Protein AF-A0AA42X284-F1 (afdb_monomer_lite)

Secondary structure (DSSP, 8-state):
--HHHHHHHHHHS-HHHHHHHHHHHHHHHHTT--HHHHHHHHHHHHHTTS-HHHHHHHHHHHHHHHHHHHHHTTTEEEPTT--HHHHHHHHHHHTTGGG-S-HHHHHHHHTS-S-HHHHHHHHHHHHSSS-HHHHHHHEEEE-HHHHHHHHHHHHHHHHHHHTT--HHHHHHHHHHHHHHHHHHHHT-SS---HHHHHHHTTPPSSB-HHHHTGGGHHHHHHS-HHHHHHHHHHHHHTBS--HHHHHHHHHHHHHHTT---HHHHHHHHHHHHHHHHHHHHHS--

pLDDT: mean 82.41, std 11.9, range [35.78, 97.31]

Foldseek 3Di:
DCPLVLVLCVVQPDPVLSVLLVLLLVLCVVVPNPVVSVVLNVVSVVDSPHDPVVNSVVSFVVSVVVLQVSVVVLQFHWDPPQDSSLSSQLSNQLVCLLPAPCLPVLLVLLPDPDFPLLSSLCSSCRRGDDHSVSSSNTTPHGDNVSSVVSNVSSVVVVVVPVVPPPVLQVVLQVQLVLLLVLLCVQPCVPDCALLNVCVVVVHAFAAACCRQPVVCLVVLLVDDLQNSLSNLSNSLSRHSDDLVCSLVSSVVSSVVSVDPDPPSSVVNVVVSCVSPVVVVVVVPD

Sequence (285 aa):
MFDNLTAWLDKRATPDQKAVMLRACRVLLEAGFADHEAFLEQEVIATIDQDEDLYLSLVREYMIPLYAARLGEFGIVVNPEAELPILSSMLEAVDRLDCWDDPAAINDLADNDEDPEPTLAEILAVTGQDNQEEYLAALDSVEPDLIKSIYEITANQLELTEETEEPAIIAAREVARARVSRYATIIAPDHRTLLQVYLDNQGRLAESVKIIVFPFYHQLMAMSHEQASEEILALLSATNLPDGEIVRAAMGLVEQLGGDDELALGRISARLVELNKKVISNEGV

Structure (mmCIF, N/CA/C/O backbone):
data_AF-A0AA42X284-F1
#
_entry.id   AF-A0AA42X284-F1
#
loop_
_atom_site.group_PDB
_atom_site.id
_atom_site.type_symbol
_atom_site.label_atom_id
_atom_site.label_alt_id
_atom_site.label_comp_id
_atom_site.label_asym_id
_atom_site.label_entity_id
_atom_site.label_seq_id
_atom_site.pdbx_PDB_ins_code
_atom_site.Cartn_x
_atom_site.Cartn_y
_atom_site.Cartn_z
_atom_site.occupancy
_atom_site.B_iso_or_equiv
_atom_site.auth_seq_id
_atom_site.auth_comp_id
_atom_site.auth_asym_id
_atom_site.auth_atom_id
_atom_site.pdbx_PDB_model_num
ATOM 1 N N . MET A 1 1 ? 3.403 -13.323 -14.125 1.00 69.94 1 MET A N 1
ATOM 2 C CA . MET A 1 1 ? 3.226 -11.891 -14.462 1.00 69.94 1 MET A CA 1
ATOM 3 C C . MET A 1 1 ? 4.603 -11.271 -14.367 1.00 69.94 1 MET A C 1
ATOM 5 O O . MET A 1 1 ? 5.247 -11.469 -13.340 1.00 69.94 1 MET A O 1
ATOM 9 N N . PHE A 1 2 ? 5.084 -10.654 -15.448 1.00 82.00 2 PHE A N 1
ATOM 10 C CA . PHE A 1 2 ? 6.507 -10.330 -15.670 1.00 82.00 2 PHE A CA 1
ATOM 11 C C . PHE A 1 2 ? 7.473 -11.530 -15.622 1.00 82.00 2 PHE A C 1
ATOM 13 O O . PHE A 1 2 ? 8.568 -11.434 -15.061 1.00 82.00 2 PHE A O 1
ATOM 20 N N . ASP A 1 3 ? 7.081 -12.694 -16.150 1.00 82.31 3 ASP A N 1
ATOM 21 C CA . ASP A 1 3 ? 7.866 -13.926 -15.983 1.00 82.31 3 ASP A CA 1
ATOM 22 C C . ASP A 1 3 ? 9.200 -13.863 -16.745 1.00 82.31 3 ASP A C 1
ATOM 24 O O . ASP A 1 3 ? 10.232 -14.288 -16.213 1.00 82.31 3 ASP A O 1
ATOM 28 N N . ASN A 1 4 ? 9.218 -13.286 -17.955 1.00 80.25 4 ASN A N 1
ATOM 29 C CA . ASN A 1 4 ? 10.462 -13.171 -18.716 1.00 80.25 4 ASN A CA 1
ATOM 30 C C . ASN A 1 4 ? 11.346 -12.056 -18.161 1.00 80.25 4 ASN A C 1
ATOM 32 O O . ASN A 1 4 ? 12.553 -12.261 -18.033 1.00 80.25 4 ASN A O 1
ATOM 36 N N . LEU A 1 5 ? 10.761 -10.919 -17.765 1.00 82.56 5 LEU A N 1
ATOM 37 C CA . LEU A 1 5 ? 11.506 -9.845 -17.102 1.00 82.56 5 LEU A CA 1
ATOM 38 C C . LEU A 1 5 ? 12.134 -10.337 -15.790 1.00 82.56 5 LEU A C 1
ATOM 40 O O . LEU A 1 5 ? 13.313 -10.100 -15.541 1.00 82.56 5 LEU A O 1
ATOM 44 N N . THR A 1 6 ? 11.387 -11.091 -14.982 1.00 87.00 6 THR A N 1
ATOM 45 C CA . THR A 1 6 ? 11.887 -11.690 -13.736 1.00 87.00 6 THR A CA 1
ATOM 46 C C . THR A 1 6 ? 13.043 -12.647 -14.013 1.00 87.00 6 THR A C 1
ATOM 48 O O . THR A 1 6 ? 14.098 -12.530 -13.391 1.00 87.00 6 THR A O 1
ATOM 51 N N . ALA A 1 7 ? 12.876 -13.559 -14.977 1.00 85.19 7 ALA A N 1
ATOM 52 C CA . ALA A 1 7 ? 13.908 -14.525 -15.346 1.00 85.19 7 ALA A CA 1
ATOM 53 C C . ALA A 1 7 ? 15.164 -13.870 -15.946 1.00 85.19 7 ALA A C 1
ATOM 55 O O . ALA A 1 7 ? 16.262 -14.422 -15.823 1.00 85.19 7 ALA A O 1
ATOM 56 N N . TRP A 1 8 ? 15.011 -12.724 -16.614 1.00 84.69 8 TRP A N 1
ATOM 57 C CA . TRP A 1 8 ? 16.120 -11.914 -17.111 1.00 84.69 8 TRP A CA 1
ATOM 58 C C . TRP A 1 8 ? 16.854 -11.226 -15.955 1.00 84.69 8 TRP A C 1
ATOM 60 O O . TRP A 1 8 ? 18.067 -11.402 -15.817 1.00 84.69 8 TRP A O 1
ATOM 70 N N . LEU A 1 9 ? 16.118 -10.537 -15.073 1.00 85.19 9 LEU A N 1
ATOM 71 C CA . LEU A 1 9 ? 16.668 -9.836 -13.908 1.00 85.19 9 LEU A CA 1
ATOM 72 C C . LEU A 1 9 ? 17.414 -10.795 -12.974 1.00 85.19 9 LEU A C 1
ATOM 74 O O . LEU A 1 9 ? 18.503 -10.463 -12.525 1.00 85.19 9 LEU A O 1
ATOM 78 N N . ASP A 1 10 ? 16.902 -12.011 -12.762 1.00 87.25 10 ASP A N 1
ATOM 79 C CA . ASP A 1 10 ? 17.555 -13.039 -11.934 1.00 87.25 10 ASP A CA 1
ATOM 80 C C . ASP A 1 10 ? 18.949 -13.456 -12.417 1.00 87.25 10 ASP A C 1
ATOM 82 O O . ASP A 1 10 ? 19.744 -13.991 -11.644 1.00 87.25 10 ASP A O 1
ATOM 86 N N . LYS A 1 11 ? 19.248 -13.262 -13.703 1.00 84.81 11 LYS A N 1
ATOM 87 C CA . LYS A 1 11 ? 20.523 -13.673 -14.302 1.00 84.81 11 LYS A CA 1
ATOM 88 C C . LYS A 1 11 ? 21.522 -12.533 -14.443 1.00 84.81 11 LYS A C 1
ATOM 90 O O . LYS A 1 11 ? 22.683 -12.819 -14.735 1.00 84.81 11 LYS A O 1
ATOM 95 N N . ARG A 1 12 ? 21.068 -11.283 -14.342 1.00 82.75 12 ARG A N 1
ATOM 96 C CA . ARG A 1 12 ? 21.843 -10.103 -14.741 1.00 82.75 12 ARG A CA 1
ATOM 97 C C . ARG A 1 12 ? 21.889 -9.048 -13.634 1.00 82.75 12 ARG A C 1
ATOM 99 O O . ARG A 1 12 ? 22.977 -8.687 -13.227 1.00 82.75 12 ARG A O 1
ATOM 106 N N . ALA A 1 13 ? 20.753 -8.680 -13.048 1.00 83.81 13 ALA A N 1
ATOM 107 C CA . ALA A 1 13 ? 20.671 -7.590 -12.079 1.00 83.81 13 ALA A CA 1
ATOM 108 C C . ALA A 1 13 ? 20.971 -8.017 -10.628 1.00 83.81 13 ALA A C 1
ATOM 110 O O . ALA A 1 13 ? 20.854 -9.186 -10.248 1.00 83.81 13 ALA A O 1
ATOM 111 N N . THR A 1 14 ? 21.290 -7.040 -9.773 1.00 86.69 14 THR A N 1
ATOM 112 C CA . THR A 1 14 ? 21.344 -7.259 -8.321 1.00 86.69 14 THR A CA 1
ATOM 113 C C . THR A 1 14 ? 19.939 -7.478 -7.737 1.00 86.69 14 THR A C 1
ATOM 115 O O . THR A 1 14 ? 18.944 -7.038 -8.325 1.00 86.69 14 THR A O 1
ATOM 118 N N . PRO A 1 15 ? 19.817 -8.117 -6.555 1.00 86.81 15 PRO A N 1
ATOM 119 C CA . PRO A 1 15 ? 18.525 -8.283 -5.886 1.00 86.81 15 PRO A CA 1
ATOM 120 C C . PRO A 1 15 ? 17.763 -6.965 -5.684 1.00 86.81 15 PRO A C 1
ATOM 122 O O . PRO A 1 15 ? 16.551 -6.932 -5.892 1.00 86.81 15 PRO A O 1
ATOM 125 N N . ASP A 1 16 ? 18.469 -5.881 -5.357 1.00 84.44 16 ASP A N 1
ATOM 126 C CA . ASP A 1 16 ? 17.868 -4.564 -5.127 1.00 84.44 16 ASP A CA 1
ATOM 127 C C . ASP A 1 16 ? 17.345 -3.952 -6.431 1.00 84.44 16 ASP A C 1
ATOM 129 O O . ASP A 1 16 ? 16.204 -3.498 -6.498 1.00 84.44 16 ASP A O 1
ATOM 133 N N . GLN A 1 17 ? 18.134 -4.019 -7.510 1.00 83.75 17 GLN A N 1
ATOM 134 C CA . GLN A 1 17 ? 17.706 -3.566 -8.836 1.00 83.75 17 GLN A CA 1
ATOM 135 C C . GLN A 1 17 ? 16.486 -4.349 -9.329 1.00 83.75 17 GLN A C 1
ATOM 137 O O . GLN A 1 17 ? 15.544 -3.759 -9.861 1.00 83.75 17 GLN A O 1
ATOM 142 N N . LYS A 1 18 ? 16.472 -5.671 -9.114 1.00 87.25 18 LYS A N 1
ATOM 143 C CA . LYS A 1 18 ? 15.322 -6.523 -9.424 1.00 87.25 18 LYS A CA 1
ATOM 144 C C . LYS A 1 18 ? 14.086 -6.095 -8.628 1.00 87.25 18 LYS A C 1
ATOM 146 O O . LYS A 1 18 ? 13.010 -5.967 -9.210 1.00 87.25 18 LYS A O 1
ATOM 151 N N . ALA A 1 19 ? 14.229 -5.883 -7.320 1.00 87.25 19 ALA A N 1
ATOM 152 C CA . ALA A 1 19 ? 13.124 -5.492 -6.449 1.00 87.25 19 ALA A CA 1
ATOM 153 C C . ALA A 1 19 ? 12.516 -4.147 -6.868 1.00 87.25 19 ALA A C 1
ATOM 155 O O . ALA A 1 19 ? 11.296 -4.050 -6.998 1.00 87.25 19 ALA A O 1
ATOM 156 N N . VAL A 1 20 ? 13.360 -3.151 -7.153 1.00 86.69 20 VAL A N 1
ATOM 157 C CA . VAL A 1 20 ? 12.941 -1.833 -7.647 1.00 86.69 20 VAL A CA 1
ATOM 158 C C . VAL A 1 20 ? 12.171 -1.957 -8.961 1.00 86.69 20 VAL A C 1
ATOM 160 O O . VAL A 1 20 ? 11.052 -1.455 -9.058 1.00 86.69 20 VAL A O 1
ATOM 163 N N . MET A 1 21 ? 12.720 -2.664 -9.957 1.00 86.88 21 MET A N 1
ATOM 164 C CA . MET A 1 21 ? 12.084 -2.762 -11.277 1.00 86.88 21 MET A CA 1
ATOM 165 C C . MET A 1 21 ? 10.731 -3.463 -11.209 1.00 86.88 21 MET A C 1
ATOM 167 O O . MET A 1 21 ? 9.747 -2.980 -11.764 1.00 86.88 21 MET A O 1
ATOM 171 N N . LEU A 1 22 ? 10.676 -4.607 -10.520 1.00 89.12 22 LEU A N 1
ATOM 172 C CA . LEU A 1 22 ? 9.448 -5.389 -10.414 1.00 89.12 22 LEU A CA 1
ATOM 173 C C . LEU A 1 22 ? 8.394 -4.662 -9.583 1.00 89.12 22 LEU A C 1
ATOM 175 O O . LEU A 1 22 ? 7.210 -4.740 -9.910 1.00 89.12 22 LEU A O 1
ATOM 179 N N . ARG A 1 23 ? 8.802 -3.921 -8.543 1.00 89.06 23 ARG A N 1
ATOM 180 C CA . ARG A 1 23 ? 7.883 -3.051 -7.807 1.00 89.06 23 ARG A CA 1
ATOM 181 C C . ARG A 1 23 ? 7.312 -1.981 -8.722 1.00 89.06 23 ARG A C 1
ATOM 183 O O . ARG A 1 23 ? 6.095 -1.866 -8.771 1.00 89.06 23 ARG A O 1
ATOM 190 N N . ALA A 1 24 ? 8.148 -1.267 -9.470 1.00 89.88 24 ALA A N 1
ATOM 191 C CA . ALA A 1 24 ? 7.675 -0.214 -10.355 1.00 89.88 24 ALA A CA 1
ATOM 192 C C . ALA A 1 24 ? 6.711 -0.767 -11.431 1.00 89.88 24 ALA A C 1
ATOM 194 O O . ALA A 1 24 ? 5.618 -0.255 -11.660 1.00 89.88 24 ALA A O 1
ATOM 195 N N . CYS A 1 25 ? 7.047 -1.910 -12.026 1.00 89.75 25 CYS A N 1
ATOM 196 C CA . CYS A 1 25 ? 6.174 -2.568 -12.996 1.00 89.75 25 CYS A CA 1
ATOM 197 C C . CYS A 1 25 ? 4.806 -2.938 -12.398 1.00 89.75 25 CYS A C 1
ATOM 199 O O . CYS A 1 25 ? 3.778 -2.765 -13.051 1.00 89.75 25 CYS A O 1
ATOM 201 N N . ARG A 1 26 ? 4.793 -3.425 -11.152 1.00 90.12 26 ARG A N 1
ATOM 202 C CA . ARG A 1 26 ? 3.575 -3.780 -10.420 1.00 90.12 26 ARG A CA 1
ATOM 203 C C . ARG A 1 26 ? 2.745 -2.559 -10.025 1.00 90.12 26 ARG A C 1
ATOM 205 O O . ARG A 1 26 ? 1.537 -2.616 -10.187 1.00 90.12 26 ARG A O 1
ATOM 212 N N . VAL A 1 27 ? 3.362 -1.475 -9.557 1.00 89.69 27 VAL A N 1
ATOM 213 C CA . VAL A 1 27 ? 2.633 -0.249 -9.183 1.00 89.69 27 VAL A CA 1
ATOM 214 C C . VAL A 1 27 ? 1.877 0.317 -10.391 1.00 89.69 27 VAL A C 1
ATOM 216 O O . VAL A 1 27 ? 0.711 0.666 -10.266 1.00 89.69 27 VAL A O 1
ATOM 219 N N . LEU A 1 28 ? 2.482 0.324 -11.586 1.00 88.88 28 LEU A N 1
ATOM 220 C CA . LEU A 1 28 ? 1.773 0.736 -12.808 1.00 88.88 28 LEU A CA 1
ATOM 221 C C . LEU A 1 28 ? 0.599 -0.191 -13.165 1.00 88.88 28 LEU A C 1
ATOM 223 O O . LEU A 1 28 ? -0.450 0.299 -13.581 1.00 88.88 28 LEU A O 1
ATOM 227 N N . LEU A 1 29 ? 0.750 -1.508 -12.975 1.00 88.75 29 LEU A N 1
ATOM 228 C CA . LEU A 1 29 ? -0.354 -2.456 -13.170 1.00 88.75 29 LEU A CA 1
ATOM 229 C C . LEU A 1 29 ? -1.505 -2.205 -12.196 1.00 88.75 29 LEU A C 1
ATOM 231 O O . LEU A 1 29 ? -2.663 -2.229 -12.606 1.00 88.75 29 LEU A O 1
ATOM 235 N N . GLU A 1 30 ? -1.189 -1.987 -10.919 1.00 86.62 30 GLU A N 1
ATOM 236 C CA . GLU A 1 30 ? -2.173 -1.678 -9.876 1.00 86.62 30 GLU A CA 1
ATOM 237 C C . GLU A 1 30 ? -2.910 -0.370 -10.192 1.00 86.62 30 GLU A C 1
ATOM 239 O O . GLU A 1 30 ? -4.135 -0.331 -10.100 1.00 86.62 30 GLU A O 1
ATOM 244 N N . ALA A 1 31 ? -2.195 0.626 -10.724 1.00 81.94 31 ALA A N 1
ATOM 245 C CA . ALA A 1 31 ? -2.753 1.883 -11.220 1.00 81.94 31 ALA A CA 1
ATOM 246 C C . ALA A 1 31 ? -3.512 1.757 -12.566 1.00 81.94 31 ALA A C 1
ATOM 248 O O . ALA A 1 31 ? -3.943 2.763 -13.133 1.00 81.94 31 ALA A O 1
ATOM 249 N N . GLY A 1 32 ? -3.679 0.543 -13.108 1.00 82.56 32 GLY A N 1
ATOM 250 C CA . GLY A 1 32 ? -4.501 0.265 -14.291 1.00 82.56 32 GLY A CA 1
ATOM 251 C C . GLY A 1 32 ? -3.800 0.406 -15.647 1.00 82.56 32 GLY A C 1
ATOM 252 O O . GLY A 1 32 ? -4.447 0.240 -16.683 1.00 82.56 32 GLY A O 1
ATOM 253 N N . PHE A 1 33 ? -2.492 0.659 -15.678 1.00 82.94 33 PHE A N 1
ATOM 254 C CA . PHE A 1 33 ? -1.705 0.630 -16.910 1.00 82.94 33 PHE A CA 1
ATOM 255 C C . PHE A 1 33 ? -1.222 -0.796 -17.120 1.00 82.94 33 PHE A C 1
ATOM 257 O O . PHE A 1 33 ? -0.336 -1.230 -16.409 1.00 82.94 33 PHE A O 1
ATOM 264 N N . ALA A 1 34 ? -1.814 -1.546 -18.051 1.00 82.50 34 ALA A N 1
ATOM 265 C CA . ALA A 1 34 ? -1.401 -2.928 -18.343 1.00 82.50 34 ALA A CA 1
ATOM 266 C C . ALA A 1 34 ? -0.561 -3.069 -19.619 1.00 82.50 34 ALA A C 1
ATOM 268 O O . ALA A 1 34 ? 0.156 -4.053 -19.797 1.00 82.50 34 ALA A O 1
ATOM 269 N N . ASP A 1 35 ? -0.617 -2.072 -20.502 1.00 82.06 35 ASP A N 1
ATOM 270 C CA . ASP A 1 35 ? 0.005 -2.142 -21.825 1.00 82.06 35 ASP A CA 1
ATOM 271 C C . ASP A 1 35 ? 1.545 -2.134 -21.771 1.00 82.06 35 ASP A C 1
ATOM 273 O O . ASP A 1 35 ? 2.200 -2.634 -22.691 1.00 82.06 35 ASP A O 1
ATOM 277 N N . HIS A 1 36 ? 2.141 -1.630 -20.682 1.00 84.00 36 HIS A N 1
ATOM 278 C CA . HIS A 1 36 ? 3.595 -1.636 -20.482 1.00 84.00 36 HIS A CA 1
ATOM 279 C C . HIS A 1 36 ? 4.147 -3.047 -20.269 1.00 84.00 36 HIS A C 1
ATOM 281 O O . HIS A 1 36 ? 5.297 -3.293 -20.627 1.00 84.00 36 HIS A O 1
ATOM 287 N N . GLU A 1 37 ? 3.352 -3.987 -19.743 1.00 84.62 37 GLU A N 1
ATOM 288 C CA . GLU A 1 37 ? 3.790 -5.378 -19.569 1.00 84.62 37 GLU A CA 1
ATOM 289 C C . GLU A 1 37 ? 4.125 -6.007 -20.918 1.00 84.62 37 GLU A C 1
ATOM 291 O O . GLU A 1 37 ? 5.212 -6.555 -21.089 1.00 84.62 37 GLU A O 1
ATOM 296 N N . ALA A 1 38 ? 3.234 -5.868 -21.902 1.00 82.88 38 ALA A N 1
ATOM 297 C CA . ALA A 1 38 ? 3.453 -6.421 -23.232 1.00 82.88 38 ALA A CA 1
ATOM 298 C C . ALA A 1 38 ? 4.680 -5.805 -23.920 1.00 82.88 38 ALA A C 1
ATOM 300 O O . ALA A 1 38 ? 5.412 -6.519 -24.607 1.00 82.88 38 ALA A O 1
ATOM 301 N N . PHE A 1 39 ? 4.913 -4.503 -23.727 1.00 84.94 39 PHE A N 1
ATOM 302 C CA . PHE A 1 39 ? 6.091 -3.819 -24.255 1.00 84.94 39 PHE A CA 1
ATOM 303 C C . PHE A 1 39 ? 7.376 -4.347 -23.610 1.00 84.94 39 PHE A C 1
ATOM 305 O O . PHE A 1 39 ? 8.273 -4.804 -24.315 1.00 84.94 39 PHE A O 1
ATOM 312 N N . LEU A 1 40 ? 7.444 -4.356 -22.276 1.00 83.12 40 LEU A N 1
ATOM 313 C CA . LEU A 1 40 ? 8.626 -4.809 -21.545 1.00 83.12 40 LEU A CA 1
ATOM 314 C C . LEU A 1 40 ? 8.936 -6.278 -21.849 1.00 83.12 40 LEU A C 1
ATOM 316 O O . LEU A 1 40 ? 10.083 -6.620 -22.106 1.00 83.12 40 LEU A O 1
ATOM 320 N N . GLU A 1 41 ? 7.926 -7.142 -21.906 1.00 81.19 41 GLU A N 1
ATOM 321 C CA . GLU A 1 41 ? 8.089 -8.559 -22.246 1.00 81.19 41 GLU A CA 1
ATOM 322 C C . GLU A 1 41 ? 8.627 -8.772 -23.676 1.00 81.19 41 GLU A C 1
ATOM 324 O O . GLU A 1 41 ? 9.446 -9.666 -23.902 1.00 81.19 41 GLU A O 1
ATOM 329 N N . GLN A 1 42 ? 8.225 -7.941 -24.645 1.00 81.19 42 GLN A N 1
ATOM 330 C CA . GLN A 1 42 ? 8.755 -7.989 -26.014 1.00 81.19 42 GLN A CA 1
ATOM 331 C C . GLN A 1 42 ? 10.193 -7.462 -26.098 1.00 81.19 42 GLN A C 1
ATOM 333 O O . GLN A 1 42 ? 11.037 -8.083 -26.751 1.00 81.19 42 GLN A O 1
ATOM 338 N N . GLU A 1 43 ? 10.493 -6.367 -25.401 1.00 77.94 43 GLU A N 1
ATOM 339 C CA . GLU A 1 43 ? 11.832 -5.776 -25.374 1.00 77.94 43 GLU A CA 1
ATOM 340 C C . GLU A 1 43 ? 12.845 -6.670 -24.638 1.00 77.94 43 GLU A C 1
ATOM 342 O O . GLU A 1 43 ? 13.977 -6.802 -25.111 1.00 77.94 43 GLU A O 1
ATOM 347 N N . VAL A 1 44 ? 12.440 -7.384 -23.569 1.00 69.81 44 VAL A N 1
ATOM 348 C CA . VAL A 1 44 ? 13.265 -8.422 -22.907 1.00 69.81 44 VAL A CA 1
ATOM 349 C C . VAL A 1 44 ? 13.731 -9.452 -23.931 1.00 69.81 44 VAL A C 1
ATOM 351 O O . VAL A 1 44 ? 14.904 -9.816 -23.950 1.00 69.81 44 VAL A O 1
ATOM 354 N N . ILE A 1 45 ? 12.826 -9.927 -24.793 1.00 66.88 45 ILE A N 1
ATOM 355 C CA . ILE A 1 45 ? 13.134 -10.959 -25.794 1.00 66.88 45 ILE A CA 1
ATOM 356 C C . ILE A 1 45 ? 14.090 -10.417 -26.863 1.00 66.88 45 ILE A C 1
ATOM 358 O O . ILE A 1 45 ? 14.976 -11.143 -27.320 1.00 66.88 45 ILE A O 1
ATOM 362 N N . ALA A 1 46 ? 13.941 -9.149 -27.249 1.00 71.38 46 ALA A N 1
ATOM 363 C CA . ALA A 1 46 ? 14.770 -8.515 -28.272 1.00 71.38 46 ALA A CA 1
ATOM 364 C C . ALA A 1 46 ? 16.207 -8.212 -27.800 1.00 71.38 46 ALA A C 1
ATOM 366 O O . ALA A 1 46 ? 17.119 -8.112 -28.625 1.00 71.38 46 ALA A O 1
ATOM 367 N N . THR A 1 47 ? 16.426 -8.097 -26.488 1.00 68.56 47 THR A N 1
ATOM 368 C CA . THR A 1 47 ? 17.688 -7.628 -25.889 1.00 68.56 47 THR A CA 1
ATOM 369 C C . THR A 1 47 ? 18.418 -8.673 -25.035 1.00 68.56 47 THR A C 1
ATOM 371 O O . THR A 1 47 ? 19.425 -8.340 -24.413 1.00 68.56 47 THR A O 1
ATOM 374 N N . ILE A 1 48 ? 18.004 -9.953 -25.053 1.00 64.62 48 ILE A N 1
ATOM 375 C CA . ILE A 1 48 ? 18.620 -11.070 -24.288 1.00 64.62 48 ILE A CA 1
ATOM 376 C C . ILE A 1 48 ? 20.164 -11.120 -24.395 1.00 64.62 48 ILE A C 1
ATOM 378 O O . ILE A 1 48 ? 20.839 -11.523 -23.440 1.00 64.62 48 ILE A O 1
ATOM 382 N N . ASP A 1 49 ? 20.725 -10.666 -25.519 1.00 68.50 49 ASP A N 1
ATOM 383 C CA . ASP A 1 49 ? 22.165 -10.681 -25.810 1.00 68.50 49 ASP A CA 1
ATOM 384 C C . ASP A 1 49 ? 22.861 -9.303 -25.724 1.00 68.50 49 ASP A C 1
ATOM 386 O O . ASP A 1 49 ? 24.040 -9.198 -26.064 1.00 68.50 49 ASP A O 1
ATOM 390 N N . GLN A 1 50 ? 22.168 -8.243 -25.293 1.00 64.38 50 GLN A N 1
ATOM 391 C CA . GLN A 1 50 ? 22.718 -6.881 -25.223 1.00 64.38 50 GLN A CA 1
ATOM 392 C C . GLN A 1 50 ? 23.300 -6.530 -23.838 1.00 64.38 50 GLN A C 1
ATOM 394 O O . GLN A 1 50 ? 23.155 -7.282 -22.870 1.00 64.38 50 GLN A O 1
ATOM 399 N N . ASP A 1 51 ? 24.029 -5.407 -23.791 1.00 74.00 51 ASP A N 1
ATOM 400 C CA . ASP A 1 51 ? 24.661 -4.831 -22.596 1.00 74.00 51 ASP A CA 1
ATOM 401 C C . ASP A 1 51 ? 23.622 -4.583 -21.486 1.00 74.00 51 ASP A C 1
ATOM 403 O O . ASP A 1 51 ? 22.540 -4.053 -21.742 1.00 74.00 51 ASP A O 1
ATOM 407 N N . GLU A 1 52 ? 23.946 -4.997 -20.262 1.00 72.31 52 GLU A N 1
ATOM 408 C CA . GLU A 1 52 ? 23.046 -4.941 -19.109 1.00 72.31 52 GLU A CA 1
ATOM 409 C C . GLU A 1 52 ? 22.692 -3.500 -18.738 1.00 72.31 52 GLU A C 1
ATOM 411 O O . GLU A 1 52 ? 21.516 -3.191 -18.544 1.00 72.31 52 GLU A O 1
ATOM 416 N N . ASP A 1 53 ? 23.685 -2.608 -18.721 1.00 75.31 53 ASP A N 1
ATOM 417 C CA . ASP A 1 53 ? 23.485 -1.205 -18.351 1.00 75.31 53 ASP A CA 1
ATOM 418 C C . ASP A 1 53 ? 22.577 -0.497 -19.364 1.00 75.31 53 ASP A C 1
ATOM 420 O O . ASP A 1 53 ? 21.684 0.264 -18.990 1.00 75.31 53 ASP A O 1
ATOM 424 N N . LEU A 1 54 ? 22.743 -0.814 -20.652 1.00 76.12 54 LEU A N 1
ATOM 425 C CA . LEU A 1 54 ? 21.912 -0.271 -21.726 1.00 76.12 54 LEU A CA 1
ATOM 426 C C . LEU A 1 54 ? 20.442 -0.674 -21.561 1.00 76.12 54 LEU A C 1
ATOM 428 O O . LEU A 1 54 ? 19.546 0.137 -21.790 1.00 76.12 54 LEU A O 1
ATOM 432 N N . TYR A 1 55 ? 20.191 -1.915 -21.146 1.00 76.50 55 TYR A N 1
ATOM 433 C CA . TYR A 1 55 ? 18.836 -2.408 -20.941 1.00 76.50 55 TYR A CA 1
ATOM 434 C C . TYR A 1 55 ? 18.161 -1.760 -19.727 1.00 76.50 55 TYR A C 1
ATOM 436 O O . TYR A 1 55 ? 17.019 -1.311 -19.818 1.00 76.50 55 TYR A O 1
ATOM 444 N N . LEU A 1 56 ? 18.870 -1.662 -18.598 1.00 77.50 56 LEU A N 1
ATOM 445 C CA . LEU A 1 56 ? 18.353 -0.991 -17.402 1.00 77.50 56 LEU A CA 1
ATOM 446 C C . LEU A 1 56 ? 18.021 0.481 -17.694 1.00 77.50 56 LEU A C 1
ATOM 448 O O . LEU A 1 56 ? 16.987 0.976 -17.241 1.00 77.50 56 LEU A O 1
ATOM 452 N N . SER A 1 57 ? 18.856 1.161 -18.485 1.00 81.94 57 SER A N 1
ATOM 453 C CA . SER A 1 57 ? 18.578 2.515 -18.972 1.00 81.94 57 SER A CA 1
ATOM 454 C C . SER A 1 57 ? 17.330 2.570 -19.849 1.00 81.94 57 SER A C 1
ATOM 456 O O . SER A 1 57 ? 16.474 3.413 -19.603 1.00 81.94 57 SER A O 1
ATOM 458 N N . LEU A 1 58 ? 17.166 1.650 -20.804 1.00 81.69 58 LEU A N 1
ATOM 459 C CA . LEU A 1 58 ? 16.004 1.622 -21.699 1.00 81.69 58 LEU A CA 1
ATOM 460 C C . LEU A 1 58 ? 14.688 1.414 -20.938 1.00 81.69 58 LEU A C 1
ATOM 462 O O . LEU A 1 58 ? 13.703 2.101 -21.202 1.00 81.69 58 LEU A O 1
ATOM 466 N N . VAL A 1 59 ? 14.672 0.509 -19.953 1.00 81.31 59 VAL A N 1
ATOM 467 C CA . VAL A 1 59 ? 13.496 0.296 -19.094 1.00 81.31 59 VAL A CA 1
ATOM 468 C C . VAL A 1 59 ? 13.154 1.568 -18.318 1.00 81.31 59 VAL A C 1
ATOM 470 O O . VAL A 1 59 ? 11.988 1.955 -18.267 1.00 81.31 59 VAL A O 1
ATOM 473 N N . ARG A 1 60 ? 14.152 2.259 -17.751 1.00 84.31 60 ARG A N 1
ATOM 474 C CA . ARG A 1 60 ? 13.936 3.529 -17.037 1.00 84.31 60 ARG A CA 1
ATOM 475 C C . ARG A 1 60 ? 13.424 4.629 -17.964 1.00 84.31 60 ARG A C 1
ATOM 477 O O . ARG A 1 60 ? 12.435 5.272 -17.630 1.00 84.31 60 ARG A O 1
ATOM 484 N N . GLU A 1 61 ? 14.050 4.809 -19.125 1.00 86.62 61 GLU A N 1
ATOM 485 C CA . GLU A 1 61 ? 13.649 5.793 -20.140 1.00 86.62 61 GLU A CA 1
ATOM 486 C C . GLU A 1 61 ? 12.217 5.566 -20.632 1.00 86.62 61 GLU A C 1
ATOM 488 O O . GLU A 1 61 ? 11.511 6.525 -20.934 1.00 86.62 61 GLU A O 1
ATOM 493 N N . TYR A 1 62 ? 11.771 4.311 -20.679 1.00 88.56 62 TYR A N 1
ATOM 494 C CA . TYR A 1 62 ? 10.396 3.972 -21.022 1.00 88.56 62 TYR A CA 1
ATOM 495 C C . TYR A 1 62 ? 9.415 4.194 -19.860 1.00 88.56 62 TYR A C 1
ATOM 497 O O . TYR A 1 62 ? 8.324 4.725 -20.064 1.00 88.56 62 TYR A O 1
ATOM 505 N N . MET A 1 63 ? 9.783 3.798 -18.639 1.00 89.88 63 MET A N 1
ATOM 506 C CA . MET A 1 63 ? 8.875 3.820 -17.490 1.00 89.88 63 MET A CA 1
ATOM 507 C C . MET A 1 63 ? 8.697 5.203 -16.864 1.00 89.88 63 MET A C 1
ATOM 509 O O . MET A 1 63 ? 7.586 5.533 -16.459 1.00 89.88 63 MET A O 1
ATOM 513 N N . ILE A 1 64 ? 9.750 6.020 -16.783 1.00 92.38 64 ILE A N 1
ATOM 514 C CA . ILE A 1 64 ? 9.682 7.355 -16.163 1.00 92.38 64 ILE A CA 1
ATOM 515 C C . ILE A 1 64 ? 8.589 8.228 -16.811 1.00 92.38 64 ILE A C 1
ATOM 517 O O . ILE A 1 64 ? 7.769 8.772 -16.072 1.00 92.38 64 ILE A O 1
ATOM 521 N N . PRO A 1 65 ? 8.472 8.316 -18.153 1.00 92.25 65 PRO A N 1
ATOM 522 C CA . PRO A 1 65 ? 7.380 9.049 -18.792 1.00 92.25 65 PRO A CA 1
ATOM 523 C C . PRO A 1 65 ? 5.983 8.528 -18.441 1.00 92.25 65 PRO A C 1
ATOM 525 O O . PRO A 1 65 ? 5.052 9.323 -18.354 1.00 92.25 65 PRO A O 1
ATOM 528 N N . LEU A 1 66 ? 5.823 7.216 -18.232 1.00 93.12 66 LEU A N 1
ATOM 529 C CA . LEU A 1 66 ? 4.540 6.628 -17.831 1.00 93.12 66 LEU A CA 1
ATOM 530 C C . LEU A 1 66 ? 4.159 7.060 -16.414 1.00 93.12 66 LEU A C 1
ATOM 532 O O . LEU A 1 66 ? 3.022 7.461 -16.179 1.00 93.12 66 LEU A O 1
ATOM 536 N N . TYR A 1 67 ? 5.124 7.045 -15.493 1.00 95.12 67 TYR A N 1
ATOM 537 C CA . TYR A 1 67 ? 4.932 7.564 -14.141 1.00 95.12 67 TYR A CA 1
ATOM 538 C C . TYR A 1 67 ? 4.621 9.053 -14.129 1.00 95.12 67 TYR A C 1
ATOM 540 O O . TYR A 1 67 ? 3.666 9.460 -13.478 1.00 95.12 67 TYR A O 1
ATOM 548 N N . ALA A 1 68 ? 5.388 9.855 -14.868 1.00 95.06 68 ALA A N 1
ATOM 549 C CA . ALA A 1 68 ? 5.165 11.291 -14.963 1.00 95.06 68 ALA A CA 1
ATOM 550 C C . ALA A 1 68 ? 3.772 11.607 -15.526 1.00 95.06 68 ALA A C 1
ATOM 552 O O . ALA A 1 68 ? 3.074 12.465 -14.995 1.00 95.06 68 ALA A O 1
ATOM 553 N N . ALA A 1 69 ? 3.336 10.882 -16.562 1.00 92.56 69 ALA A N 1
ATOM 554 C CA . ALA A 1 69 ? 1.996 11.034 -17.118 1.00 92.56 69 ALA A CA 1
ATOM 555 C C . ALA A 1 69 ? 0.913 10.690 -16.087 1.00 92.56 69 ALA A C 1
ATOM 557 O O . ALA A 1 69 ? -0.042 11.447 -15.940 1.00 92.56 69 ALA A O 1
ATOM 558 N N . ARG A 1 70 ? 1.083 9.585 -15.353 1.00 92.62 70 ARG A N 1
ATOM 559 C CA . ARG A 1 70 ? 0.103 9.127 -14.367 1.00 92.62 70 ARG A CA 1
ATOM 560 C C . ARG A 1 70 ? 0.037 10.028 -13.135 1.00 92.62 70 ARG A C 1
ATOM 562 O O . ARG A 1 70 ? -1.053 10.375 -12.706 1.00 92.62 70 ARG A O 1
ATOM 569 N N . LEU A 1 71 ? 1.179 10.447 -12.597 1.00 94.75 71 LEU A N 1
ATOM 570 C CA . LEU A 1 71 ? 1.256 11.439 -11.518 1.00 94.75 71 LEU A CA 1
ATOM 571 C C . LEU A 1 71 ? 0.656 12.784 -11.958 1.00 94.75 71 LEU A C 1
ATOM 573 O O . LEU A 1 71 ? -0.049 13.429 -11.185 1.00 94.75 71 LEU A O 1
ATOM 577 N N . GLY A 1 72 ? 0.829 13.147 -13.231 1.00 94.44 72 GLY A N 1
ATOM 578 C CA . GLY A 1 72 ? 0.194 14.317 -13.831 1.00 94.44 72 GLY A CA 1
ATOM 579 C C . GLY A 1 72 ? -1.337 14.276 -13.818 1.00 94.44 72 GLY A C 1
ATOM 580 O O . GLY A 1 72 ? -1.961 15.329 -13.734 1.00 94.44 72 GLY A O 1
ATOM 581 N N . GLU A 1 73 ? -1.965 13.094 -13.831 1.00 92.75 73 GLU A N 1
ATOM 582 C CA . GLU A 1 73 ? -3.426 12.971 -13.683 1.00 92.75 73 GLU A CA 1
ATOM 583 C C . GLU A 1 73 ? -3.920 13.392 -12.290 1.00 92.75 73 GLU A C 1
ATOM 585 O O . GLU A 1 73 ? -5.076 13.785 -12.148 1.00 92.75 73 GLU A O 1
ATOM 590 N N . PHE A 1 74 ? -3.042 13.351 -11.285 1.00 91.88 74 PHE A N 1
ATOM 591 C CA . PHE A 1 74 ? -3.297 13.841 -9.930 1.00 91.88 74 PHE A CA 1
ATOM 592 C C . PHE A 1 74 ? -2.854 15.301 -9.731 1.00 91.88 74 PHE A C 1
ATOM 594 O O . PHE A 1 74 ? -2.909 15.802 -8.613 1.00 91.88 74 PHE A O 1
ATOM 601 N N . GLY A 1 75 ? -2.391 15.984 -10.785 1.00 95.00 75 GLY A N 1
ATOM 602 C CA . GLY A 1 75 ? -1.873 17.352 -10.691 1.00 95.00 75 GLY A CA 1
ATOM 603 C C . GLY A 1 75 ? -0.435 17.440 -10.166 1.00 95.00 75 GLY A C 1
ATOM 604 O O . GLY A 1 75 ? -0.034 18.482 -9.655 1.00 95.00 75 GLY A O 1
ATOM 605 N N . ILE A 1 76 ? 0.352 16.363 -10.269 1.00 97.12 76 ILE A N 1
ATOM 606 C CA . ILE A 1 76 ? 1.759 16.334 -9.844 1.00 97.12 76 ILE A CA 1
ATOM 607 C C . ILE A 1 76 ? 2.665 16.411 -11.073 1.00 97.12 76 ILE A C 1
ATOM 609 O O . ILE A 1 76 ? 2.651 15.526 -11.931 1.00 97.12 76 ILE A O 1
ATOM 613 N N . VAL A 1 77 ? 3.507 17.440 -11.137 1.00 97.31 77 VAL A N 1
ATOM 614 C CA . VAL A 1 77 ? 4.578 17.553 -12.130 1.00 97.31 77 VAL A CA 1
ATOM 615 C C . VAL A 1 77 ? 5.892 17.167 -11.469 1.00 97.31 77 VAL A C 1
ATOM 617 O O . VAL A 1 77 ? 6.322 17.783 -10.494 1.00 97.31 77 VAL A O 1
ATOM 620 N N . VAL A 1 78 ? 6.536 16.139 -12.013 1.00 96.88 78 VAL A N 1
ATOM 621 C CA . VAL A 1 78 ? 7.791 15.599 -11.483 1.00 96.88 78 VAL A CA 1
ATOM 622 C C . VAL A 1 78 ? 9.000 16.136 -12.236 1.00 96.88 78 VAL A C 1
ATOM 624 O O . VAL A 1 78 ? 8.940 16.407 -13.438 1.00 96.88 78 VAL A O 1
ATOM 627 N N . ASN A 1 79 ? 10.122 16.234 -11.530 1.00 94.69 79 ASN A N 1
ATOM 628 C CA . ASN A 1 79 ? 11.415 16.559 -12.108 1.00 94.69 79 ASN A CA 1
ATOM 629 C C . ASN A 1 79 ? 11.799 15.490 -13.159 1.00 94.69 79 ASN A C 1
ATOM 631 O O . ASN A 1 79 ? 11.757 14.297 -12.853 1.00 94.69 79 ASN A O 1
ATOM 635 N N . PRO A 1 80 ? 12.215 15.869 -14.383 1.00 89.75 80 PRO A N 1
ATOM 636 C CA . PRO A 1 80 ? 12.668 14.917 -15.403 1.00 89.75 80 PRO A CA 1
ATOM 637 C C . PRO A 1 80 ? 13.853 14.035 -14.980 1.00 89.75 80 PRO A C 1
ATOM 639 O O . PRO A 1 80 ? 14.065 12.978 -15.570 1.00 89.75 80 PRO A O 1
ATOM 642 N N . GLU A 1 81 ? 14.634 14.475 -13.992 1.00 91.56 81 GLU A N 1
ATOM 643 C CA . GLU A 1 81 ? 15.764 13.735 -13.422 1.00 91.56 81 GLU A CA 1
ATOM 644 C C . GLU A 1 81 ? 15.366 12.868 -12.213 1.00 91.56 81 GLU A C 1
ATOM 646 O O . GLU A 1 81 ? 16.225 12.206 -11.631 1.00 91.56 81 GLU A O 1
ATOM 651 N N . ALA A 1 82 ? 14.083 12.849 -11.831 1.00 93.25 82 ALA A N 1
ATOM 652 C CA . ALA A 1 82 ? 13.595 12.053 -10.712 1.00 93.25 82 ALA A CA 1
ATOM 653 C C .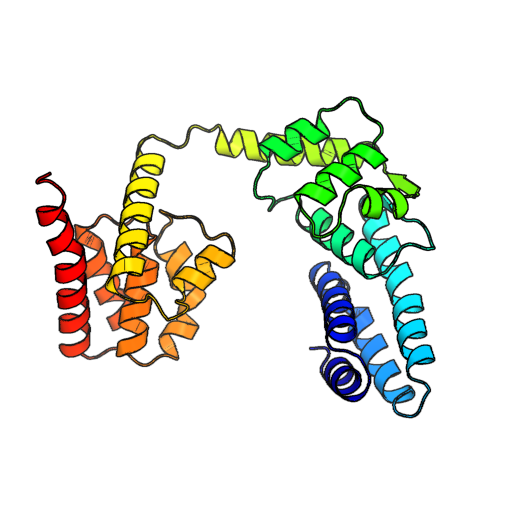 ALA A 1 82 ? 13.832 10.554 -10.936 1.00 93.25 82 ALA A C 1
ATOM 655 O O . ALA A 1 82 ? 13.589 9.997 -12.013 1.00 93.25 82 ALA A O 1
ATOM 656 N N . GLU A 1 83 ? 14.288 9.877 -9.885 1.00 92.62 83 GLU A N 1
ATOM 657 C CA . GLU A 1 83 ? 14.582 8.456 -9.967 1.00 92.62 83 GLU A CA 1
ATOM 658 C C . GLU A 1 83 ? 13.304 7.607 -9.925 1.00 92.62 83 GLU A C 1
ATOM 660 O O . GLU A 1 83 ? 12.369 7.863 -9.166 1.00 92.62 83 GLU A O 1
ATOM 665 N N . LEU A 1 84 ? 13.296 6.522 -10.704 1.00 91.56 84 LEU A N 1
ATOM 666 C CA . LEU A 1 84 ? 12.171 5.590 -10.791 1.00 91.56 84 LEU A CA 1
ATOM 667 C C . LEU A 1 84 ? 11.663 5.049 -9.433 1.00 91.56 84 LEU A C 1
ATOM 669 O O . LEU A 1 84 ? 10.444 4.936 -9.292 1.00 91.56 84 LEU A O 1
ATOM 673 N N . PRO A 1 85 ? 12.517 4.715 -8.436 1.00 92.00 85 PRO A N 1
ATOM 674 C CA . PRO A 1 85 ? 12.041 4.302 -7.116 1.00 92.00 85 PRO A CA 1
ATOM 675 C C . PRO A 1 85 ? 11.141 5.357 -6.471 1.00 92.00 85 PRO A C 1
ATOM 677 O O . PRO A 1 85 ? 10.033 5.020 -6.055 1.00 92.00 85 PRO A O 1
ATOM 680 N N . ILE A 1 86 ? 11.566 6.623 -6.491 1.00 94.44 86 ILE A N 1
ATOM 681 C CA . ILE A 1 86 ? 10.838 7.743 -5.887 1.00 94.44 86 ILE A CA 1
ATOM 682 C C . ILE A 1 86 ? 9.500 7.934 -6.602 1.00 94.44 86 ILE A C 1
ATOM 684 O O . ILE A 1 86 ? 8.457 7.972 -5.957 1.00 94.44 86 ILE A O 1
ATOM 688 N N . LEU A 1 87 ? 9.499 7.945 -7.940 1.00 95.38 87 LEU A N 1
ATOM 689 C CA . LEU A 1 87 ? 8.269 8.060 -8.734 1.00 95.38 87 LEU A CA 1
ATOM 690 C C . LEU A 1 87 ? 7.282 6.916 -8.460 1.00 95.38 87 LEU A C 1
ATOM 692 O O . LEU A 1 87 ? 6.071 7.130 -8.394 1.00 95.38 87 LEU A O 1
ATOM 696 N N . SER A 1 88 ? 7.798 5.698 -8.275 1.00 93.81 88 SER A N 1
ATOM 697 C CA . SER A 1 88 ? 6.971 4.541 -7.932 1.00 93.81 88 SER A CA 1
ATOM 698 C C . SER A 1 88 ? 6.366 4.639 -6.536 1.00 93.81 88 SER A C 1
ATOM 700 O O . SER A 1 88 ? 5.199 4.299 -6.361 1.00 93.81 88 SER A O 1
ATOM 702 N N . SER A 1 89 ? 7.139 5.149 -5.577 1.00 93.12 89 SER A N 1
ATOM 703 C CA . SER A 1 89 ? 6.729 5.387 -4.194 1.00 93.12 89 SER A CA 1
ATOM 704 C C . SER A 1 89 ? 5.656 6.481 -4.122 1.00 93.12 89 SER A C 1
ATOM 706 O O . SER A 1 89 ? 4.607 6.271 -3.518 1.00 93.12 89 SER A O 1
ATOM 708 N N . MET A 1 90 ? 5.858 7.592 -4.846 1.00 94.75 90 MET A N 1
ATOM 709 C CA . MET A 1 90 ? 4.883 8.679 -4.988 1.00 94.75 90 MET A CA 1
ATOM 710 C C . MET A 1 90 ? 3.549 8.175 -5.539 1.00 94.75 90 MET A C 1
ATOM 712 O O . MET A 1 90 ? 2.503 8.430 -4.949 1.00 94.75 90 MET A O 1
ATOM 716 N N . LEU A 1 91 ? 3.575 7.444 -6.660 1.00 93.88 91 LEU A N 1
ATOM 717 C CA . LEU A 1 91 ? 2.343 6.955 -7.273 1.00 93.88 91 LEU A CA 1
ATOM 718 C C . LEU A 1 91 ? 1.626 5.958 -6.361 1.00 93.88 91 LEU A C 1
ATOM 720 O O . LEU A 1 91 ? 0.413 6.024 -6.237 1.00 93.88 91 LEU A O 1
ATOM 724 N N . GLU A 1 92 ? 2.357 5.058 -5.703 1.00 90.94 92 GLU A N 1
ATOM 725 C CA . GLU A 1 92 ? 1.759 4.107 -4.763 1.00 90.94 92 GLU A CA 1
ATOM 726 C C . GLU A 1 92 ? 1.073 4.814 -3.583 1.00 90.94 92 GLU A C 1
ATOM 728 O O . GLU A 1 92 ? -0.006 4.395 -3.167 1.00 90.94 92 GLU A O 1
ATOM 733 N N . ALA A 1 93 ? 1.668 5.890 -3.063 1.00 88.56 93 ALA A N 1
ATOM 734 C CA . ALA A 1 93 ? 1.087 6.668 -1.974 1.00 88.56 93 ALA A CA 1
ATOM 735 C C . ALA A 1 93 ? -0.166 7.444 -2.418 1.00 88.56 93 ALA A C 1
ATOM 737 O O . ALA A 1 93 ? -1.176 7.424 -1.715 1.00 88.56 93 ALA A O 1
ATOM 738 N N . VAL A 1 94 ? -0.123 8.079 -3.594 1.00 89.69 94 VAL A N 1
ATOM 739 C CA . VAL A 1 94 ? -1.225 8.898 -4.132 1.00 89.69 94 VAL A CA 1
ATOM 740 C C . VAL A 1 94 ? -2.357 8.051 -4.720 1.00 89.69 94 VAL A C 1
ATOM 742 O O . VAL A 1 94 ? -3.508 8.452 -4.677 1.00 89.69 94 VAL A O 1
ATOM 745 N N . ASP A 1 95 ? -2.100 6.850 -5.227 1.00 87.62 95 ASP A N 1
ATOM 746 C CA . ASP A 1 95 ? -3.178 5.958 -5.686 1.00 87.62 95 ASP A CA 1
ATOM 747 C C . ASP A 1 95 ? -3.962 5.353 -4.500 1.00 87.62 95 ASP A C 1
ATOM 749 O O . ASP A 1 95 ? -5.061 4.827 -4.662 1.00 87.62 95 ASP A O 1
ATOM 753 N N . ARG A 1 96 ? -3.415 5.458 -3.278 1.00 81.56 96 ARG A N 1
ATOM 754 C CA . ARG A 1 96 ? -3.960 4.869 -2.045 1.00 81.56 96 ARG A CA 1
ATOM 755 C C . ARG A 1 96 ? -4.403 5.899 -0.996 1.00 81.56 96 ARG A C 1
ATOM 757 O O . ARG A 1 96 ? -4.485 5.532 0.176 1.00 81.56 96 ARG A O 1
ATOM 764 N N . LEU A 1 97 ? -4.748 7.134 -1.394 1.00 78.06 97 LEU A N 1
ATOM 765 C CA . LEU A 1 97 ? -5.254 8.191 -0.482 1.00 78.06 97 LEU A CA 1
ATOM 766 C C . LEU A 1 97 ? -6.359 7.680 0.459 1.00 78.06 97 LEU A C 1
ATOM 768 O O . LEU A 1 97 ? -6.405 8.006 1.643 1.00 78.06 97 LEU A O 1
ATOM 772 N N . ASP A 1 98 ? -7.239 6.825 -0.065 1.00 72.69 98 ASP A N 1
ATOM 773 C CA . ASP A 1 98 ? -8.399 6.309 0.663 1.00 72.69 98 ASP A CA 1
ATOM 774 C C . ASP A 1 98 ? -8.055 5.257 1.737 1.00 72.69 98 ASP A C 1
ATOM 776 O O . ASP A 1 98 ? -8.930 4.825 2.489 1.00 72.69 98 ASP A O 1
ATOM 780 N N . CYS A 1 99 ? -6.803 4.797 1.788 1.00 73.62 99 CYS A N 1
ATOM 781 C CA . CYS A 1 99 ? -6.354 3.669 2.608 1.00 73.62 99 CYS A CA 1
ATOM 782 C C . CYS A 1 99 ? -5.247 4.045 3.604 1.00 73.62 99 CYS A C 1
ATOM 784 O O . CYS A 1 99 ? -4.549 3.161 4.099 1.00 73.62 99 CYS A O 1
ATOM 786 N N . TRP A 1 100 ? -5.042 5.331 3.881 1.00 80.44 100 TRP A N 1
ATOM 787 C CA . TRP A 1 100 ? -3.994 5.765 4.798 1.00 80.44 100 TRP A CA 1
ATOM 788 C C . TRP A 1 100 ? -4.316 5.465 6.270 1.00 80.44 100 TRP A C 1
ATOM 790 O O . TRP A 1 100 ? -5.457 5.574 6.717 1.00 80.44 100 TRP A O 1
ATOM 800 N N . ASP A 1 101 ? -3.284 5.073 7.024 1.00 70.00 101 ASP A N 1
ATOM 801 C CA . ASP A 1 101 ? -3.418 4.570 8.400 1.00 70.00 101 ASP A CA 1
ATOM 802 C C . ASP A 1 101 ? -3.725 5.668 9.433 1.00 70.00 101 ASP A C 1
ATOM 804 O O . ASP A 1 101 ? -4.347 5.386 10.460 1.00 70.00 101 ASP A O 1
ATOM 808 N N . ASP A 1 102 ? -3.293 6.905 9.174 1.00 79.62 102 ASP A N 1
ATOM 809 C CA . ASP A 1 102 ? -3.448 8.047 10.082 1.00 79.62 102 ASP A CA 1
ATOM 810 C C . ASP A 1 102 ? -4.030 9.269 9.349 1.00 79.62 102 ASP A C 1
ATOM 812 O O . ASP A 1 102 ? -3.311 10.221 9.026 1.00 79.62 102 ASP A O 1
ATOM 816 N N . PRO A 1 103 ? -5.344 9.258 9.056 1.00 82.94 103 PRO A N 1
ATOM 817 C CA . PRO A 1 103 ? -5.992 10.391 8.410 1.00 82.94 103 PRO A CA 1
ATOM 818 C C . PRO A 1 103 ? -5.933 11.667 9.252 1.00 82.94 103 PRO A C 1
ATOM 820 O O . PRO A 1 103 ? -6.016 12.742 8.674 1.00 82.94 103 PRO A O 1
ATOM 823 N N . ALA A 1 104 ? -5.756 11.578 10.577 1.00 83.31 104 ALA A N 1
ATOM 824 C CA . ALA A 1 104 ? -5.647 12.748 11.449 1.00 83.31 104 ALA A CA 1
ATOM 825 C C . ALA A 1 104 ? -4.337 13.492 11.197 1.00 83.31 104 ALA A C 1
ATOM 827 O O . ALA A 1 104 ? -4.359 14.677 10.877 1.00 83.31 104 ALA A O 1
ATOM 828 N N . ALA A 1 105 ? -3.208 12.780 11.258 1.00 84.69 105 ALA A N 1
ATOM 829 C CA . ALA A 1 105 ? -1.903 13.375 10.991 1.00 84.69 105 ALA A CA 1
ATOM 830 C C . ALA A 1 105 ? -1.819 13.949 9.571 1.00 84.69 105 ALA A C 1
ATOM 832 O O . ALA A 1 105 ? -1.272 15.026 9.365 1.00 84.69 105 ALA A O 1
ATOM 833 N N . ILE A 1 106 ? -2.387 13.252 8.587 1.00 87.31 106 ILE A N 1
ATOM 834 C CA . ILE A 1 106 ? -2.383 13.724 7.201 1.00 87.31 106 ILE A CA 1
ATOM 835 C C . ILE A 1 106 ? -3.297 14.940 7.016 1.00 87.31 106 ILE A C 1
ATOM 837 O O . ILE A 1 106 ? -2.935 15.856 6.281 1.00 87.31 106 ILE A O 1
ATOM 841 N N . ASN A 1 107 ? -4.459 14.969 7.674 1.00 89.38 107 ASN A N 1
ATOM 842 C CA . ASN A 1 107 ? -5.349 16.125 7.635 1.00 89.38 107 ASN A CA 1
ATOM 843 C C . ASN A 1 107 ? -4.676 17.361 8.242 1.00 89.38 107 ASN A C 1
ATOM 845 O O . ASN A 1 107 ? -4.697 18.412 7.611 1.00 89.38 107 ASN A O 1
ATOM 849 N N . ASP A 1 108 ? -4.005 17.206 9.390 1.00 87.69 108 ASP A N 1
ATOM 850 C CA . ASP A 1 108 ? -3.229 18.273 10.035 1.00 87.69 108 ASP A CA 1
ATOM 851 C C . ASP A 1 108 ? -2.120 18.805 9.111 1.00 87.69 108 ASP A C 1
ATOM 853 O O . ASP A 1 108 ? -1.888 20.010 9.040 1.00 87.69 108 ASP A O 1
ATOM 857 N N . LEU A 1 109 ? -1.440 17.915 8.376 1.00 90.12 109 LEU A N 1
ATOM 858 C CA . LEU A 1 109 ? -0.430 18.308 7.390 1.00 90.12 109 LEU A CA 1
ATOM 859 C C . LEU A 1 109 ? -1.042 19.058 6.203 1.00 90.12 109 LEU A C 1
ATOM 861 O O . LEU A 1 109 ? -0.467 20.041 5.742 1.00 90.12 109 LEU A O 1
ATOM 865 N N . ALA A 1 110 ? -2.199 18.609 5.717 1.00 89.69 110 ALA A N 1
ATOM 866 C CA . ALA A 1 110 ? -2.889 19.208 4.580 1.00 89.69 110 ALA A CA 1
ATOM 867 C C . ALA A 1 110 ? -3.602 20.534 4.917 1.00 89.69 110 ALA A C 1
ATOM 869 O O . ALA A 1 110 ? -3.863 21.317 4.007 1.00 89.69 110 ALA A O 1
ATOM 870 N N . ASP A 1 111 ? -3.907 20.791 6.194 1.00 88.75 111 ASP A N 1
ATOM 871 C CA . ASP A 1 111 ? -4.491 22.050 6.694 1.00 88.75 111 ASP A CA 1
ATOM 872 C C . ASP A 1 111 ? -3.440 23.156 6.908 1.00 88.75 111 ASP A C 1
ATOM 874 O O . ASP A 1 111 ? -3.775 24.303 7.209 1.00 88.75 111 ASP A O 1
ATOM 878 N N . ASN A 1 112 ? -2.149 22.840 6.757 1.00 82.25 112 ASN A N 1
ATOM 879 C CA . ASN A 1 112 ? -1.098 23.844 6.855 1.00 82.25 112 ASN A CA 1
ATOM 880 C C . ASN A 1 112 ? -1.140 24.800 5.649 1.00 82.25 112 ASN A C 1
ATOM 882 O O . ASN A 1 112 ? -1.143 24.373 4.498 1.00 82.25 112 ASN A O 1
ATOM 886 N N . ASP A 1 113 ? -1.081 26.109 5.920 1.00 76.19 113 ASP A N 1
ATOM 887 C CA . ASP A 1 113 ? -0.998 27.207 4.930 1.00 76.19 113 ASP A CA 1
ATOM 888 C C . ASP A 1 113 ? 0.376 27.266 4.195 1.00 76.19 113 ASP A C 1
ATOM 890 O O . ASP A 1 113 ? 0.877 28.342 3.851 1.00 76.19 113 ASP A O 1
ATOM 894 N N . GLU A 1 114 ? 1.036 26.124 3.998 1.00 84.31 114 GLU A N 1
ATOM 895 C CA . GLU A 1 114 ? 2.320 26.011 3.297 1.00 84.31 114 GLU A CA 1
ATOM 896 C C . GLU A 1 114 ? 2.147 25.861 1.774 1.00 84.31 114 GLU A C 1
ATOM 898 O O . GLU A 1 114 ? 1.040 25.710 1.251 1.00 84.31 114 GLU A O 1
ATOM 903 N N . ASP A 1 115 ? 3.260 25.962 1.040 1.00 93.12 115 ASP A N 1
ATOM 904 C CA . ASP A 1 115 ? 3.262 25.739 -0.407 1.00 93.12 115 ASP A CA 1
ATOM 905 C C . ASP A 1 115 ? 2.913 24.257 -0.723 1.00 93.12 115 ASP A C 1
ATOM 907 O O . ASP A 1 115 ? 3.310 23.360 0.025 1.00 93.12 115 ASP A O 1
ATOM 911 N N . PRO A 1 116 ? 2.207 23.948 -1.831 1.00 94.31 116 PRO A N 1
ATOM 912 C CA . PRO A 1 116 ? 1.735 22.588 -2.120 1.00 94.31 116 PRO A CA 1
ATOM 913 C C . PRO A 1 116 ? 2.832 21.518 -2.210 1.00 94.31 116 PRO A C 1
ATOM 915 O O . PRO A 1 116 ? 2.612 20.365 -1.840 1.00 94.31 116 PRO A O 1
ATOM 918 N N . GLU A 1 117 ? 4.013 21.873 -2.713 1.00 96.06 117 GLU A N 1
ATOM 919 C CA . GLU A 1 117 ? 5.141 20.959 -2.887 1.00 96.06 117 GLU A CA 1
ATOM 920 C C . GLU A 1 117 ? 5.715 20.452 -1.551 1.00 96.06 117 GLU A C 1
ATOM 922 O O . GLU A 1 117 ? 5.783 19.231 -1.377 1.00 96.06 117 GLU A O 1
ATOM 927 N N . PRO A 1 118 ? 6.121 21.315 -0.590 1.00 95.31 118 PRO A N 1
ATOM 928 C CA . PRO A 1 118 ? 6.579 20.852 0.718 1.00 95.31 118 PRO A CA 1
ATOM 929 C C . PRO A 1 118 ? 5.491 20.101 1.491 1.00 95.31 118 PRO A C 1
ATOM 931 O O . PRO A 1 118 ? 5.815 19.078 2.099 1.00 95.31 118 PRO A O 1
ATOM 934 N N . THR A 1 119 ? 4.223 20.524 1.397 1.00 94.19 119 THR A N 1
ATOM 935 C CA . THR A 1 119 ? 3.095 19.812 2.017 1.00 94.19 119 THR A CA 1
ATOM 936 C C . THR A 1 119 ? 2.945 18.400 1.455 1.00 94.19 119 THR A C 1
ATOM 938 O O . THR A 1 119 ? 2.886 17.434 2.217 1.00 94.19 119 THR A O 1
ATOM 941 N N . LEU A 1 120 ? 2.939 18.238 0.125 1.00 94.94 120 LEU A N 1
ATOM 942 C CA . LEU A 1 120 ? 2.855 16.911 -0.486 1.00 94.94 120 LEU A CA 1
ATOM 943 C C . LEU A 1 120 ? 4.068 16.051 -0.111 1.00 94.94 120 LEU A C 1
ATOM 945 O O . LEU A 1 120 ? 3.900 14.880 0.217 1.00 94.94 120 LEU A O 1
ATOM 949 N N . ALA A 1 121 ? 5.279 16.613 -0.129 1.00 95.12 121 ALA A N 1
ATOM 950 C CA . ALA A 1 121 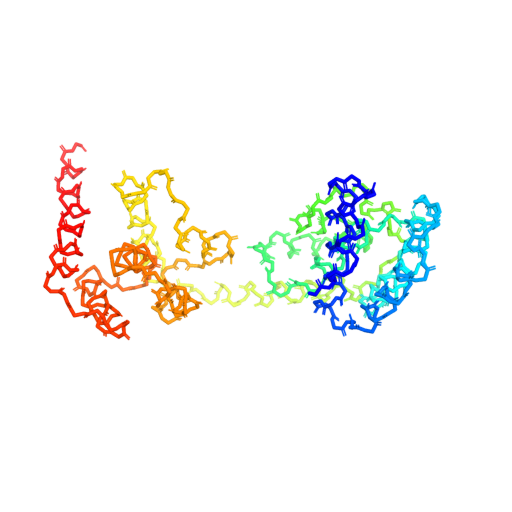? 6.492 15.883 0.234 1.00 95.12 121 ALA A CA 1
ATOM 951 C C . ALA A 1 121 ? 6.455 15.368 1.683 1.00 95.12 121 ALA A C 1
ATOM 953 O O . ALA A 1 121 ? 6.918 14.258 1.949 1.00 95.12 121 ALA A O 1
ATOM 954 N N . GLU A 1 122 ? 5.893 16.140 2.616 1.00 93.06 122 GLU A N 1
ATOM 955 C CA . GLU A 1 122 ? 5.732 15.719 4.010 1.00 93.06 122 GLU A CA 1
ATOM 956 C C . GLU A 1 122 ? 4.683 14.609 4.153 1.00 93.06 122 GLU A C 1
ATOM 958 O O . GLU A 1 122 ? 4.949 13.583 4.782 1.00 93.06 122 GLU A O 1
ATOM 963 N N . ILE A 1 123 ? 3.533 14.745 3.485 1.00 91.75 123 ILE A N 1
ATOM 964 C CA . ILE A 1 123 ? 2.490 13.707 3.452 1.00 91.75 123 ILE A CA 1
ATOM 965 C C . ILE A 1 123 ? 3.042 12.397 2.865 1.00 91.75 123 ILE A C 1
ATOM 967 O O . ILE A 1 123 ? 2.817 11.312 3.410 1.00 91.75 123 ILE A O 1
ATOM 971 N N . LEU A 1 124 ? 3.814 12.479 1.779 1.00 91.88 124 LEU A N 1
ATOM 972 C CA . LEU A 1 124 ? 4.473 11.329 1.158 1.00 91.88 124 LEU A CA 1
ATOM 973 C C . LEU A 1 124 ? 5.549 10.708 2.057 1.00 91.88 124 LEU A C 1
ATOM 975 O O . LEU A 1 124 ? 5.732 9.494 2.028 1.00 91.88 124 LEU A O 1
ATOM 979 N N . ALA A 1 125 ? 6.245 11.497 2.876 1.00 90.44 125 ALA A N 1
ATOM 980 C CA . ALA A 1 125 ? 7.221 10.981 3.838 1.00 90.44 125 ALA A CA 1
ATOM 981 C C . ALA A 1 125 ? 6.560 10.198 4.984 1.00 90.44 125 ALA A C 1
ATOM 983 O O . ALA A 1 125 ? 7.150 9.253 5.506 1.00 90.44 125 ALA A O 1
ATOM 984 N N . VAL A 1 126 ? 5.332 10.564 5.363 1.00 86.69 126 VAL A N 1
ATOM 985 C CA . VAL A 1 126 ? 4.546 9.834 6.373 1.00 86.69 126 VAL A CA 1
ATOM 986 C C . VAL A 1 126 ? 3.942 8.548 5.803 1.00 86.69 126 VAL A C 1
ATOM 988 O O . VAL A 1 126 ? 3.842 7.547 6.510 1.00 86.69 126 VAL A O 1
ATOM 991 N N . THR A 1 127 ? 3.536 8.565 4.533 1.00 83.50 127 THR A N 1
ATOM 992 C CA . THR A 1 127 ? 2.763 7.474 3.906 1.00 83.50 127 THR A CA 1
ATOM 993 C C . THR A 1 127 ? 3.596 6.533 3.035 1.00 83.50 127 THR A C 1
ATOM 995 O O . THR A 1 127 ? 3.188 5.399 2.779 1.00 83.50 127 THR A O 1
ATOM 998 N N . GLY A 1 128 ? 4.756 6.987 2.571 1.00 82.88 128 GLY A N 1
ATOM 999 C CA . GLY A 1 128 ? 5.641 6.273 1.663 1.00 82.88 128 GLY A CA 1
ATOM 1000 C C . GLY A 1 128 ? 6.893 5.718 2.342 1.00 82.88 128 GLY A C 1
ATOM 1001 O O . GLY A 1 128 ? 6.933 5.485 3.548 1.00 82.88 128 GLY A O 1
ATOM 1002 N N . GLN A 1 129 ? 7.916 5.436 1.533 1.00 83.19 129 GLN A N 1
ATOM 1003 C CA . GLN A 1 129 ? 9.152 4.784 1.999 1.00 83.19 129 GLN A CA 1
ATOM 1004 C C . GLN A 1 129 ? 10.378 5.695 2.009 1.00 83.19 129 GLN A C 1
ATOM 1006 O O . GLN A 1 129 ? 11.365 5.374 2.674 1.00 83.19 129 GLN A O 1
ATOM 1011 N N . ASP A 1 130 ? 10.313 6.793 1.266 1.00 90.44 130 ASP A N 1
ATOM 1012 C CA . ASP A 1 130 ? 11.402 7.743 1.089 1.00 90.44 130 ASP A CA 1
ATOM 1013 C C . ASP A 1 130 ? 11.209 8.945 2.022 1.00 90.44 130 ASP A C 1
ATOM 1015 O O . ASP A 1 130 ? 10.149 9.133 2.627 1.00 90.44 130 ASP A O 1
ATOM 1019 N N . ASN A 1 131 ? 12.255 9.746 2.194 1.00 91.25 131 ASN A N 1
ATOM 1020 C CA . ASN A 1 131 ? 12.184 10.905 3.078 1.00 91.25 131 ASN A CA 1
ATOM 1021 C C . ASN A 1 131 ? 11.660 12.162 2.35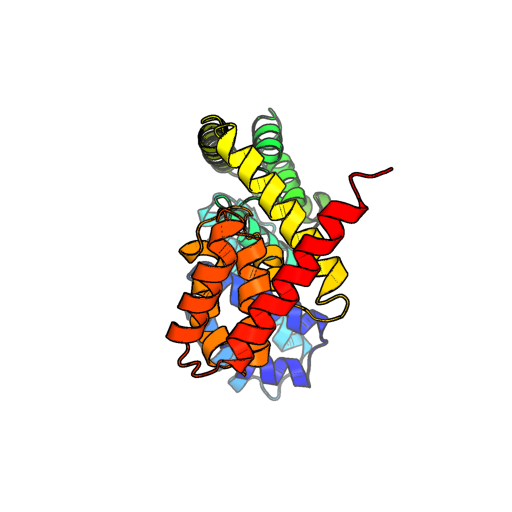5 1.00 91.25 131 ASN A C 1
ATOM 1023 O O . ASN A 1 131 ? 11.604 12.233 1.128 1.00 91.25 131 ASN A O 1
ATOM 1027 N N . GLN A 1 132 ? 11.296 13.185 3.132 1.00 92.56 132 GLN A N 1
ATOM 1028 C CA . GLN A 1 132 ? 10.755 14.442 2.604 1.00 92.56 132 GLN A CA 1
ATOM 1029 C C . GLN A 1 132 ? 11.715 15.140 1.625 1.00 92.56 132 GLN A C 1
ATOM 1031 O O . GLN A 1 132 ? 11.262 15.690 0.625 1.00 92.56 132 GLN A O 1
ATOM 1036 N N . GLU A 1 133 ? 13.029 15.117 1.880 1.00 94.94 133 GLU A N 1
ATOM 1037 C CA . GLU A 1 133 ? 14.024 15.768 1.013 1.00 94.94 133 GLU A CA 1
ATOM 1038 C C . GLU A 1 133 ? 14.100 15.088 -0.364 1.00 94.94 133 GLU A C 1
ATOM 1040 O O . GLU A 1 133 ? 14.205 15.768 -1.386 1.00 94.94 133 GLU A O 1
ATOM 1045 N N . GLU A 1 134 ? 14.004 13.757 -0.397 1.00 94.75 134 GLU A N 1
ATOM 1046 C CA . GLU A 1 134 ? 13.991 12.953 -1.623 1.00 94.75 134 GLU A CA 1
ATOM 1047 C C . GLU A 1 134 ? 12.738 13.221 -2.460 1.00 94.75 134 GLU A C 1
ATOM 1049 O O . GLU A 1 134 ? 12.846 13.445 -3.669 1.00 94.75 134 GLU A O 1
ATOM 1054 N N . TYR A 1 135 ? 11.560 13.269 -1.830 1.00 95.38 135 TYR A N 1
ATOM 1055 C CA . TYR A 1 135 ? 10.330 13.628 -2.537 1.00 95.38 135 TYR A CA 1
ATOM 1056 C C . TYR A 1 135 ? 10.369 15.063 -3.047 1.00 95.38 135 TYR A C 1
ATOM 1058 O O . TYR A 1 135 ? 10.050 15.301 -4.210 1.00 95.38 135 TYR A O 1
ATOM 1066 N N . LEU A 1 136 ? 10.814 16.011 -2.221 1.00 96.00 136 LEU A N 1
ATOM 1067 C CA . LEU A 1 136 ? 10.881 17.415 -2.607 1.00 96.00 136 LEU A CA 1
ATOM 1068 C C . LEU A 1 136 ? 11.828 17.636 -3.795 1.00 96.00 136 LEU A C 1
ATOM 1070 O O . LEU A 1 136 ? 11.512 18.414 -4.687 1.00 96.00 136 LEU A O 1
ATOM 1074 N N . ALA A 1 137 ? 12.959 16.925 -3.857 1.00 96.56 137 ALA A N 1
ATOM 1075 C CA . ALA A 1 137 ? 13.887 16.997 -4.990 1.00 96.56 137 ALA A CA 1
ATOM 1076 C C . ALA A 1 137 ? 13.305 16.428 -6.302 1.00 96.56 137 ALA A C 1
ATOM 1078 O O . ALA A 1 137 ? 13.739 16.806 -7.397 1.00 96.56 137 ALA A O 1
ATOM 1079 N N . ALA A 1 138 ? 12.342 15.512 -6.192 1.00 96.12 138 ALA A N 1
ATOM 1080 C CA . ALA A 1 138 ? 11.667 14.879 -7.317 1.00 96.12 138 ALA A CA 1
ATOM 1081 C C . ALA A 1 138 ? 10.402 15.627 -7.780 1.00 96.12 138 ALA A C 1
ATOM 1083 O O . ALA A 1 138 ? 9.894 15.321 -8.861 1.00 96.12 138 ALA A O 1
ATOM 1084 N N . LEU A 1 139 ? 9.907 16.604 -7.016 1.00 96.69 139 LEU A N 1
ATOM 1085 C CA . LEU A 1 139 ? 8.763 17.447 -7.376 1.00 96.69 139 LEU A CA 1
ATOM 1086 C C . LEU A 1 139 ? 9.226 18.706 -8.125 1.00 96.69 139 LEU A C 1
ATOM 1088 O O . LEU A 1 139 ? 10.175 19.368 -7.716 1.00 96.69 139 LEU A O 1
ATOM 1092 N N . ASP A 1 140 ? 8.539 19.042 -9.217 1.00 96.62 140 ASP A N 1
ATOM 1093 C CA . ASP A 1 140 ? 8.714 20.314 -9.936 1.00 96.62 140 ASP A CA 1
ATOM 1094 C C . ASP A 1 140 ? 7.557 21.278 -9.624 1.00 96.62 140 ASP A C 1
ATOM 1096 O O . ASP A 1 140 ? 7.782 22.450 -9.334 1.00 96.62 140 ASP A O 1
ATOM 1100 N N . SER A 1 141 ? 6.311 20.783 -9.629 1.00 96.75 141 SER A N 1
ATOM 1101 C CA . SER A 1 141 ? 5.154 21.529 -9.110 1.00 96.75 141 SER A CA 1
ATOM 1102 C C . SER A 1 141 ? 3.995 20.617 -8.711 1.00 96.75 141 SER A C 1
ATOM 1104 O O . SER A 1 141 ? 3.868 19.503 -9.225 1.00 96.75 141 SER A O 1
ATOM 1106 N N . VAL A 1 142 ? 3.139 21.103 -7.813 1.00 96.38 142 VAL A N 1
ATOM 1107 C CA . VAL A 1 142 ? 1.929 20.408 -7.356 1.00 96.38 142 VAL A CA 1
ATOM 1108 C C . VAL A 1 142 ? 0.721 21.335 -7.475 1.00 96.38 142 VAL A C 1
ATOM 1110 O O . VAL A 1 142 ? 0.739 22.475 -7.014 1.00 96.38 142 VAL A O 1
ATOM 1113 N N . GLU A 1 143 ? -0.361 20.853 -8.089 1.00 95.56 143 GLU A N 1
ATOM 1114 C CA . GLU A 1 143 ? -1.609 21.610 -8.153 1.00 95.56 143 GLU A CA 1
ATOM 1115 C C . GLU A 1 143 ? -2.236 21.744 -6.750 1.00 95.56 143 GLU A C 1
ATOM 1117 O O . GLU A 1 143 ? -2.453 20.733 -6.077 1.00 95.56 143 GLU A O 1
ATOM 1122 N N . PRO A 1 144 ? -2.606 22.962 -6.301 1.00 93.06 144 PRO A N 1
ATOM 1123 C CA . PRO A 1 144 ? -3.217 23.169 -4.982 1.00 93.06 144 PRO A CA 1
ATOM 1124 C C . PRO A 1 144 ? -4.497 22.352 -4.749 1.00 93.06 144 PRO A C 1
ATOM 1126 O O . PRO A 1 144 ? -4.827 22.003 -3.614 1.00 93.06 144 PRO A O 1
ATOM 1129 N N . ASP A 1 145 ? -5.215 22.027 -5.827 1.00 92.94 145 ASP A N 1
ATOM 1130 C CA . ASP A 1 145 ? -6.432 21.218 -5.776 1.00 92.94 145 ASP A CA 1
ATOM 1131 C C . ASP A 1 145 ? -6.164 19.784 -5.282 1.00 92.94 145 ASP A C 1
ATOM 1133 O O . ASP A 1 145 ? -7.057 19.178 -4.685 1.00 92.94 145 ASP A O 1
ATOM 1137 N N . LEU A 1 146 ? -4.943 19.252 -5.447 1.00 92.81 146 LEU A N 1
ATOM 1138 C CA . LEU A 1 146 ? -4.559 17.955 -4.885 1.00 92.81 146 LEU A CA 1
ATOM 1139 C C . LEU A 1 146 ? -4.523 18.002 -3.355 1.00 92.81 146 LEU A C 1
ATOM 1141 O O . LEU A 1 146 ? -5.140 17.157 -2.713 1.00 92.81 146 LEU A O 1
ATOM 1145 N N . ILE A 1 147 ? -3.852 19.000 -2.768 1.00 94.75 147 ILE A N 1
ATOM 1146 C CA . ILE A 1 147 ? -3.763 19.157 -1.304 1.00 94.75 147 ILE A CA 1
ATOM 1147 C C . ILE A 1 147 ? -5.155 19.330 -0.707 1.00 94.75 147 ILE A C 1
ATOM 1149 O O . ILE A 1 147 ? -5.511 18.673 0.269 1.00 94.75 147 ILE A O 1
ATOM 1153 N N . LYS A 1 148 ? -5.990 20.139 -1.362 1.00 91.44 148 LYS A N 1
ATOM 1154 C CA . LYS A 1 148 ? -7.386 20.301 -0.969 1.00 91.44 148 LYS A CA 1
ATOM 1155 C C . LYS A 1 148 ? -8.167 18.985 -1.040 1.00 91.44 148 LYS A C 1
ATOM 1157 O O . LYS A 1 148 ? -8.93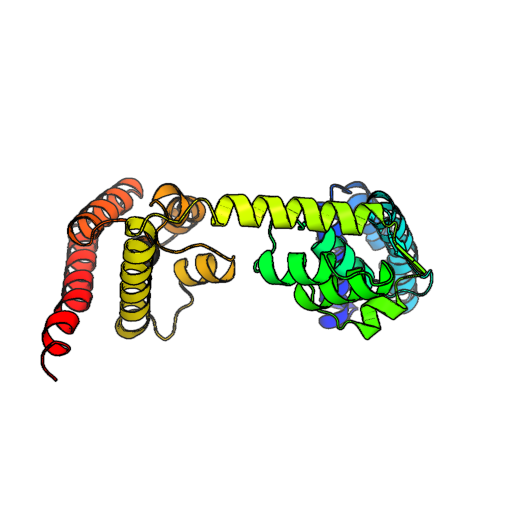5 18.688 -0.131 1.00 91.44 148 LYS A O 1
ATOM 1162 N N . SER A 1 149 ? -7.970 18.189 -2.090 1.00 88.62 149 SER A N 1
ATOM 1163 C CA . SER A 1 149 ? -8.622 16.879 -2.226 1.00 88.62 149 SER A CA 1
ATOM 1164 C C . SER A 1 149 ? -8.164 15.909 -1.136 1.00 88.62 149 SER A C 1
ATOM 1166 O O . SER A 1 149 ? -8.988 15.209 -0.556 1.00 88.62 149 SER A O 1
ATOM 1168 N N . ILE A 1 150 ? -6.870 15.907 -0.807 1.00 90.56 150 ILE A N 1
ATOM 1169 C CA . ILE A 1 150 ? -6.308 15.130 0.302 1.00 90.56 150 ILE A CA 1
ATOM 1170 C C . ILE A 1 150 ? -6.952 15.549 1.630 1.00 90.56 150 ILE A C 1
ATOM 1172 O O . ILE A 1 150 ? -7.415 14.691 2.386 1.00 90.56 150 ILE A O 1
ATOM 1176 N N . TYR A 1 151 ? -7.041 16.854 1.891 1.00 90.38 151 TYR A N 1
ATOM 1177 C CA . TYR A 1 151 ? -7.709 17.389 3.073 1.00 90.38 151 TYR A CA 1
ATOM 1178 C C . TYR A 1 151 ? -9.174 16.935 3.143 1.00 90.38 151 TYR A C 1
ATOM 1180 O O . TYR A 1 151 ? -9.608 16.421 4.167 1.00 90.38 151 TYR A O 1
ATOM 1188 N N . GLU A 1 152 ? -9.932 17.044 2.050 1.00 87.88 152 GLU A N 1
ATOM 1189 C CA . GLU A 1 152 ? -11.336 16.618 2.005 1.00 87.88 152 GLU A CA 1
ATOM 1190 C C . GLU A 1 152 ? -11.501 15.102 2.220 1.00 87.88 152 GLU A C 1
ATOM 1192 O O . GLU A 1 152 ? -12.386 14.680 2.965 1.00 87.88 152 GLU A O 1
ATOM 1197 N N . ILE A 1 153 ? -10.659 14.264 1.604 1.00 86.44 153 ILE A N 1
ATOM 1198 C CA . ILE A 1 153 ? -10.698 12.798 1.766 1.00 86.44 153 ILE A CA 1
ATOM 1199 C C . ILE A 1 153 ? -10.411 12.415 3.218 1.00 86.44 153 ILE A C 1
ATOM 1201 O O . ILE A 1 153 ? -11.175 11.662 3.825 1.00 86.44 153 ILE A O 1
ATOM 1205 N N . THR A 1 154 ? -9.338 12.960 3.788 1.00 84.75 154 THR A N 1
ATOM 1206 C CA . THR A 1 154 ? -8.934 12.671 5.168 1.00 84.75 154 THR A CA 1
ATOM 1207 C C . THR A 1 154 ? -9.926 13.228 6.187 1.00 84.75 154 THR A C 1
ATOM 1209 O O . THR A 1 154 ? -10.275 12.517 7.123 1.00 84.75 154 THR A O 1
ATOM 1212 N N . ALA A 1 155 ? -10.492 14.417 5.963 1.00 85.00 155 ALA A N 1
ATOM 1213 C CA . ALA A 1 155 ? -11.570 14.966 6.785 1.00 85.00 155 ALA A CA 1
ATOM 1214 C C . ALA A 1 155 ? -12.816 14.070 6.760 1.00 85.00 155 ALA A C 1
ATOM 1216 O O . ALA A 1 155 ? -13.372 13.761 7.808 1.00 85.00 155 ALA A O 1
ATOM 1217 N N . ASN A 1 156 ? -13.222 13.569 5.588 1.00 81.31 156 ASN A N 1
ATOM 1218 C CA . ASN A 1 156 ? -14.337 12.622 5.489 1.00 81.31 156 ASN A CA 1
ATOM 1219 C C . ASN A 1 156 ? -14.042 11.304 6.228 1.00 81.31 156 ASN A C 1
ATOM 1221 O O . ASN A 1 156 ? -14.932 10.730 6.854 1.00 81.31 156 ASN A O 1
ATOM 1225 N N . GLN A 1 157 ? -12.803 10.805 6.177 1.00 76.94 157 GLN A N 1
ATOM 1226 C CA . GLN A 1 157 ? -12.393 9.618 6.935 1.00 76.94 157 GLN A CA 1
ATOM 1227 C C . GLN A 1 157 ? -12.410 9.867 8.446 1.00 76.94 157 GLN A C 1
ATOM 1229 O O . GLN A 1 157 ? -12.816 8.978 9.202 1.00 76.94 157 GLN A O 1
ATOM 1234 N N . LEU A 1 158 ? -12.017 11.068 8.876 1.00 76.31 158 LEU A N 1
ATOM 1235 C CA . LEU A 1 158 ? -12.120 11.517 10.260 1.00 76.31 158 LEU A CA 1
ATOM 1236 C C . LEU A 1 158 ? -13.574 11.613 10.698 1.00 76.31 158 LEU A C 1
ATOM 1238 O O . LEU A 1 158 ? -13.916 11.029 11.711 1.00 76.31 158 LEU A O 1
ATOM 1242 N N . GLU A 1 159 ? -14.466 12.212 9.912 1.00 68.12 159 GLU A N 1
ATOM 1243 C CA . GLU A 1 159 ? -15.901 12.249 10.224 1.00 68.12 159 GLU A CA 1
ATOM 1244 C C . GLU A 1 159 ? -16.510 10.837 10.317 1.00 68.12 159 GLU A C 1
ATOM 1246 O O . GLU A 1 159 ? -17.303 10.558 11.215 1.00 68.12 159 GLU A O 1
ATOM 1251 N N . LEU A 1 160 ? -16.087 9.905 9.454 1.00 60.16 160 LEU A N 1
ATOM 1252 C CA . LEU A 1 160 ? -16.486 8.492 9.519 1.00 60.16 160 LEU A CA 1
ATOM 1253 C C . LEU A 1 160 ? -15.914 7.748 10.739 1.00 60.16 160 LEU A C 1
ATOM 1255 O O . LEU A 1 160 ? -16.476 6.733 11.148 1.00 60.16 160 LEU A O 1
ATOM 1259 N N . THR A 1 161 ? -14.803 8.215 11.314 1.00 54.81 161 THR A N 1
ATOM 1260 C CA . THR A 1 161 ? -14.241 7.681 12.569 1.00 54.81 161 THR A CA 1
ATOM 1261 C C . THR A 1 161 ? -14.741 8.429 13.813 1.00 54.81 161 THR A C 1
ATOM 1263 O O . THR A 1 161 ? -14.788 7.845 14.898 1.00 54.81 161 THR A O 1
ATOM 1266 N N . GLU A 1 162 ? -15.180 9.680 13.660 1.00 48.31 162 GLU A N 1
ATOM 1267 C CA . GLU A 1 162 ? -15.782 10.551 14.673 1.00 48.31 162 GLU A CA 1
ATOM 1268 C C . GLU A 1 162 ? -17.309 10.406 14.778 1.00 48.31 162 GLU A C 1
ATOM 1270 O O . GLU A 1 162 ? -17.900 10.897 15.748 1.00 48.31 162 GLU A O 1
ATOM 1275 N N . GLU A 1 163 ? -17.960 9.634 13.896 1.00 46.91 163 GLU A N 1
ATOM 1276 C CA . GLU A 1 163 ? -19.163 8.875 14.256 1.00 46.91 163 GLU A CA 1
ATOM 1277 C C . GLU A 1 163 ? -18.784 7.885 15.370 1.00 46.91 163 GLU A C 1
ATOM 1279 O O . GLU A 1 163 ? -18.581 6.699 15.136 1.00 46.91 163 GLU A O 1
ATOM 1284 N N . THR A 1 164 ? -18.640 8.428 16.588 1.00 47.81 164 THR A N 1
ATOM 1285 C CA . THR A 1 164 ? -18.318 7.790 17.870 1.00 47.81 164 THR A CA 1
ATOM 1286 C C . THR A 1 164 ? -18.351 6.274 17.776 1.00 47.81 164 THR A C 1
ATOM 1288 O O . THR A 1 164 ? -19.438 5.697 17.841 1.00 47.81 164 THR A O 1
ATOM 1291 N N . GLU A 1 165 ? -17.184 5.625 17.650 1.00 51.53 165 GLU A N 1
ATOM 1292 C CA . GLU A 1 165 ? -17.102 4.180 17.859 1.00 51.53 165 GLU A CA 1
ATOM 1293 C C . GLU A 1 165 ? -17.812 3.883 19.179 1.00 51.53 165 GLU A C 1
ATOM 1295 O O . GLU A 1 165 ? -17.367 4.314 20.250 1.00 51.53 165 GLU A O 1
ATOM 1300 N N . GLU A 1 166 ? -18.979 3.234 19.098 1.00 59.94 166 GLU A N 1
ATOM 1301 C CA . GLU A 1 166 ? -19.795 2.973 20.275 1.00 59.94 166 GLU A CA 1
ATOM 1302 C C . GLU A 1 166 ? -18.893 2.316 21.332 1.00 59.94 166 GLU A C 1
ATOM 1304 O O . GLU A 1 166 ? -18.073 1.466 20.976 1.00 59.94 166 GLU A O 1
ATOM 1309 N N . PRO A 1 167 ? -19.027 2.627 22.635 1.00 69.19 167 PRO A N 1
ATOM 1310 C CA . PRO A 1 167 ? -18.219 2.003 23.690 1.00 69.19 167 PRO A CA 1
ATOM 1311 C C . PRO A 1 167 ? -18.146 0.465 23.598 1.00 69.19 167 PRO A C 1
ATOM 1313 O O . PRO A 1 167 ? -17.187 -0.152 24.059 1.00 69.19 167 PRO A O 1
ATOM 1316 N N . ALA A 1 168 ? -19.147 -0.154 22.964 1.00 69.94 168 ALA A N 1
ATOM 1317 C CA . ALA A 1 168 ? -19.183 -1.567 22.615 1.00 69.94 168 ALA A CA 1
ATOM 1318 C C . ALA A 1 168 ? -18.078 -2.013 21.631 1.00 69.94 168 ALA A C 1
ATOM 1320 O O . ALA A 1 168 ? -17.515 -3.090 21.820 1.00 69.94 168 ALA A O 1
ATOM 1321 N N . ILE A 1 169 ? -17.744 -1.215 20.613 1.00 71.69 169 ILE A N 1
ATOM 1322 C CA . ILE A 1 169 ? -16.704 -1.510 19.613 1.00 71.69 169 ILE A CA 1
ATOM 1323 C C . ILE A 1 169 ? -15.316 -1.431 20.252 1.00 71.69 169 ILE A C 1
ATOM 1325 O O . ILE A 1 169 ? -14.512 -2.352 20.091 1.00 71.69 169 ILE A O 1
ATOM 1329 N N . ILE A 1 170 ? -15.059 -0.389 21.051 1.00 74.75 170 ILE A N 1
ATOM 1330 C CA . ILE A 1 170 ? -13.803 -0.233 21.803 1.00 74.75 170 ILE A CA 1
ATOM 1331 C C . ILE A 1 170 ? -13.600 -1.432 22.737 1.00 74.75 170 ILE A C 1
ATOM 1333 O O . ILE A 1 170 ? -12.563 -2.097 22.684 1.00 74.75 170 ILE A O 1
ATOM 1337 N N . ALA A 1 171 ? -14.624 -1.778 23.525 1.00 79.25 171 ALA A N 1
ATOM 1338 C CA . ALA A 1 171 ? -14.578 -2.940 24.409 1.00 79.25 171 ALA A CA 1
ATOM 1339 C C . ALA A 1 171 ? -14.343 -4.250 23.632 1.00 79.25 171 ALA A C 1
ATOM 1341 O O . ALA A 1 171 ? -13.548 -5.093 24.052 1.00 79.25 171 ALA A O 1
ATOM 1342 N N . ALA A 1 172 ? -14.980 -4.425 22.469 1.00 80.88 172 ALA A N 1
ATOM 1343 C CA . ALA A 1 172 ? -14.776 -5.604 21.629 1.00 80.88 172 ALA A CA 1
ATOM 1344 C C . ALA A 1 172 ? -13.330 -5.701 21.106 1.00 80.88 172 ALA A C 1
ATOM 1346 O O . ALA A 1 172 ? -12.752 -6.794 21.097 1.00 80.88 172 ALA A O 1
ATOM 1347 N N . ARG A 1 173 ? -12.717 -4.571 20.726 1.00 84.69 173 ARG A N 1
ATOM 1348 C CA . ARG A 1 173 ? -11.313 -4.506 20.284 1.00 84.69 173 ARG A CA 1
ATOM 1349 C C . ARG A 1 173 ? -10.332 -4.816 21.401 1.00 84.69 173 ARG A C 1
ATOM 1351 O O . ARG A 1 173 ? -9.380 -5.558 21.162 1.00 84.69 173 ARG A O 1
ATOM 1358 N N . GLU A 1 174 ? -10.559 -4.318 22.613 1.00 84.06 174 GLU A N 1
ATOM 1359 C CA . GLU A 1 174 ? -9.728 -4.660 23.774 1.00 84.06 174 GLU A CA 1
ATOM 1360 C C . GLU A 1 174 ? -9.779 -6.165 24.074 1.00 84.06 174 GLU A C 1
ATOM 1362 O O . GLU A 1 174 ? -8.739 -6.804 24.262 1.00 84.06 174 GLU A O 1
ATOM 1367 N N . VAL A 1 175 ? -10.973 -6.764 24.016 1.00 83.81 175 VAL A N 1
ATOM 1368 C CA . VAL A 1 175 ? -11.162 -8.212 24.195 1.00 83.81 175 VAL A CA 1
ATOM 1369 C C . VAL A 1 175 ? -10.479 -9.013 23.078 1.00 83.81 175 VAL A C 1
ATOM 1371 O O . VAL A 1 175 ? -9.822 -10.022 23.349 1.00 83.81 175 VAL A O 1
ATOM 1374 N N . ALA A 1 176 ? -10.592 -8.588 21.816 1.00 86.19 176 ALA A N 1
ATOM 1375 C CA . ALA A 1 176 ? -9.878 -9.202 20.692 1.00 86.19 176 ALA A CA 1
ATOM 1376 C C . ALA A 1 176 ? -8.352 -9.096 20.855 1.00 86.19 176 ALA A C 1
ATOM 1378 O O . ALA A 1 176 ? -7.644 -10.094 20.737 1.00 86.19 176 ALA A O 1
ATOM 1379 N N . ARG A 1 177 ? -7.834 -7.925 21.238 1.00 86.81 177 ARG A N 1
ATOM 1380 C CA . ARG A 1 177 ? -6.401 -7.708 21.483 1.00 86.81 177 ARG A CA 1
ATOM 1381 C C . ARG A 1 177 ? -5.871 -8.613 22.596 1.00 86.81 177 ARG A C 1
ATOM 1383 O O . ARG A 1 177 ? -4.822 -9.238 22.437 1.00 86.81 177 ARG A O 1
ATOM 1390 N N . ALA A 1 178 ? -6.609 -8.735 23.701 1.00 82.12 178 ALA A N 1
ATOM 1391 C CA . ALA A 1 178 ? -6.253 -9.637 24.793 1.00 82.12 178 ALA A CA 1
ATOM 1392 C C . ALA A 1 178 ? -6.217 -11.106 24.334 1.00 82.12 178 ALA A C 1
ATOM 1394 O O . ALA A 1 178 ? -5.306 -11.851 24.700 1.00 82.12 178 ALA A O 1
ATOM 1395 N N . ARG A 1 179 ? -7.169 -11.532 23.494 1.00 85.25 179 ARG A N 1
ATOM 1396 C CA . ARG A 1 179 ? -7.189 -12.883 22.909 1.00 85.25 179 ARG A CA 1
ATOM 1397 C C . ARG A 1 179 ? -5.994 -13.144 21.998 1.00 85.25 179 ARG A C 1
ATOM 1399 O O . ARG A 1 179 ? -5.326 -14.156 22.196 1.00 85.25 179 ARG A O 1
ATOM 1406 N N . VAL A 1 180 ? -5.697 -12.231 21.076 1.00 86.69 180 VAL A N 1
ATOM 1407 C CA . VAL A 1 180 ? -4.550 -12.334 20.159 1.00 86.69 180 VAL A CA 1
ATOM 1408 C C . VAL A 1 180 ? -3.234 -12.428 20.936 1.00 86.69 180 VAL A C 1
ATOM 1410 O O . VAL A 1 180 ? -2.426 -13.317 20.681 1.00 86.69 180 VAL A O 1
ATOM 1413 N N . SER A 1 181 ? -3.045 -11.586 21.957 1.00 82.31 181 SER A N 1
ATOM 1414 C CA . SER A 1 181 ? -1.853 -11.623 22.818 1.00 82.31 181 SER A CA 1
ATOM 1415 C C . SER A 1 181 ? -1.698 -12.965 23.555 1.00 82.31 181 SER A C 1
ATOM 1417 O O . SER A 1 181 ? -0.610 -13.554 23.592 1.00 82.31 181 SER A O 1
ATOM 1419 N N . ARG A 1 182 ? -2.801 -13.519 24.084 1.00 79.38 182 ARG A N 1
ATOM 1420 C CA . ARG A 1 182 ? -2.805 -14.862 24.694 1.00 79.38 182 ARG A CA 1
ATOM 1421 C C . ARG A 1 182 ? -2.465 -15.951 23.679 1.00 79.38 182 ARG A C 1
ATOM 1423 O O . ARG A 1 182 ? -1.680 -16.840 24.006 1.00 79.38 182 ARG A O 1
ATOM 1430 N N . TYR A 1 183 ? -3.025 -15.876 22.473 1.00 82.50 183 TYR A N 1
ATOM 1431 C CA . TYR A 1 183 ? -2.736 -16.813 21.390 1.00 82.50 183 TYR A CA 1
ATOM 1432 C C . TYR A 1 183 ? -1.240 -16.812 21.049 1.00 82.50 183 TYR A C 1
ATOM 1434 O O . TYR A 1 183 ? -0.601 -17.864 21.111 1.00 82.50 183 TYR A O 1
ATOM 1442 N N . ALA A 1 184 ? -0.661 -15.634 20.799 1.00 79.38 184 ALA A N 1
ATOM 1443 C CA . ALA A 1 184 ? 0.757 -15.474 20.468 1.00 79.38 184 ALA A CA 1
ATOM 1444 C C . ALA A 1 184 ? 1.685 -16.038 21.561 1.00 79.38 184 ALA A C 1
ATOM 1446 O O . ALA A 1 184 ? 2.685 -16.685 21.266 1.00 79.38 184 ALA A O 1
ATOM 1447 N N . THR A 1 185 ? 1.316 -15.863 22.834 1.00 73.94 185 THR A N 1
ATOM 1448 C CA . THR A 1 185 ? 2.128 -16.317 23.977 1.00 73.94 185 THR A CA 1
ATOM 1449 C C . THR A 1 185 ? 2.063 -17.833 24.213 1.00 73.94 185 THR A C 1
ATOM 1451 O O . THR A 1 185 ? 2.987 -18.409 24.786 1.00 73.94 185 THR A O 1
ATOM 1454 N N . ILE A 1 186 ? 0.954 -18.492 23.859 1.00 69.38 186 ILE A N 1
ATOM 1455 C CA . ILE A 1 186 ? 0.701 -19.905 24.203 1.00 69.38 186 ILE A CA 1
ATOM 1456 C C . ILE A 1 186 ? 0.936 -20.837 23.011 1.00 69.38 186 ILE A C 1
ATOM 1458 O O . ILE A 1 186 ? 1.358 -21.979 23.207 1.00 69.38 186 ILE A O 1
ATOM 1462 N N . ILE A 1 187 ? 0.626 -20.381 21.794 1.00 67.06 187 ILE A N 1
ATOM 1463 C CA . ILE A 1 187 ? 0.391 -21.290 20.670 1.00 67.06 187 ILE A CA 1
ATOM 1464 C C . ILE A 1 187 ? 1.478 -21.231 19.609 1.00 67.06 187 ILE A C 1
ATOM 1466 O O . ILE A 1 187 ? 1.913 -22.291 19.167 1.00 67.06 187 ILE A O 1
ATOM 1470 N N . ALA A 1 188 ? 1.956 -20.044 19.241 1.00 61.78 188 ALA A N 1
ATOM 1471 C CA . ALA A 1 188 ? 2.850 -19.905 18.096 1.00 61.78 188 ALA A CA 1
ATOM 1472 C C . ALA A 1 188 ? 3.907 -18.801 18.292 1.00 61.78 188 ALA A C 1
ATOM 1474 O O . ALA A 1 188 ? 3.824 -17.768 17.634 1.00 61.78 188 ALA A O 1
ATOM 1475 N N . PRO A 1 189 ? 4.919 -18.999 19.158 1.00 60.44 189 PRO A N 1
ATOM 1476 C CA . PRO A 1 189 ? 6.054 -18.078 19.221 1.00 60.44 189 PRO A CA 1
ATOM 1477 C C . PRO A 1 189 ? 6.918 -18.104 17.943 1.00 60.44 189 PRO A C 1
ATOM 1479 O O . PRO A 1 189 ? 7.540 -17.097 17.623 1.00 60.44 189 PRO A O 1
ATOM 1482 N N . ASP A 1 190 ? 6.915 -19.215 17.190 1.00 62.38 190 ASP A N 1
ATOM 1483 C CA . ASP A 1 190 ? 7.877 -19.469 16.102 1.00 62.38 190 ASP A CA 1
ATOM 1484 C C . ASP A 1 190 ? 7.236 -19.686 14.710 1.00 62.38 190 ASP A C 1
ATOM 1486 O O . ASP A 1 190 ? 7.914 -20.123 13.776 1.00 62.38 190 ASP A O 1
ATOM 1490 N N . HIS A 1 191 ? 5.934 -19.421 14.536 1.00 65.69 191 HIS A N 1
ATOM 1491 C CA . HIS A 1 191 ? 5.244 -19.618 13.251 1.00 65.69 191 HIS A CA 1
ATOM 1492 C C . HIS A 1 191 ? 4.466 -18.376 12.818 1.00 65.69 191 HIS A C 1
ATOM 1494 O O . HIS A 1 191 ? 3.661 -17.839 13.581 1.00 65.69 191 HIS A O 1
ATOM 1500 N N . ARG A 1 192 ? 4.683 -17.933 11.571 1.00 79.50 192 ARG A N 1
ATOM 1501 C CA . ARG A 1 192 ? 3.891 -16.859 10.962 1.00 79.50 192 ARG A CA 1
ATOM 1502 C C . ARG A 1 192 ? 2.513 -17.416 10.616 1.00 79.50 192 ARG A C 1
ATOM 1504 O O . ARG A 1 192 ? 2.379 -18.174 9.662 1.00 79.50 192 ARG A O 1
ATOM 1511 N N . THR A 1 193 ? 1.522 -17.042 11.413 1.00 86.56 193 THR A N 1
ATOM 1512 C CA . THR A 1 193 ? 0.127 -17.461 11.237 1.00 86.56 193 THR A CA 1
ATOM 1513 C C . THR A 1 193 ? -0.582 -16.630 10.170 1.00 86.56 193 THR A C 1
ATOM 1515 O O . THR A 1 193 ? -0.152 -15.521 9.841 1.00 86.56 193 THR A O 1
ATOM 1518 N N . LEU A 1 194 ? -1.711 -17.122 9.664 1.00 90.88 194 LEU A N 1
ATOM 1519 C CA . LEU A 1 194 ? -2.628 -16.358 8.816 1.00 90.88 194 LEU A CA 1
ATOM 1520 C C . LEU A 1 194 ? -3.166 -15.122 9.533 1.00 90.88 194 LEU A C 1
ATOM 1522 O O . LEU A 1 194 ? -3.385 -14.094 8.899 1.00 90.88 194 LEU A O 1
ATOM 1526 N N . LEU A 1 195 ? -3.308 -15.185 10.860 1.00 90.38 195 LEU A N 1
ATOM 1527 C CA . LEU A 1 195 ? -3.592 -14.004 11.667 1.00 90.38 195 LEU A CA 1
ATOM 1528 C C . LEU A 1 195 ? -2.487 -12.950 11.526 1.00 90.38 195 LEU A C 1
ATOM 1530 O O . LEU A 1 195 ? -2.799 -11.778 11.350 1.00 90.38 195 LEU A O 1
ATOM 1534 N N . GLN A 1 196 ? -1.210 -13.341 11.575 1.00 87.62 196 GLN A N 1
ATOM 1535 C CA . GLN A 1 196 ? -0.119 -12.389 11.369 1.00 87.62 196 GLN A CA 1
ATOM 1536 C C . GLN A 1 196 ? -0.170 -11.804 9.956 1.00 87.62 196 GLN A C 1
ATOM 1538 O O . GLN A 1 196 ? -0.033 -10.603 9.806 1.00 87.62 196 GLN A O 1
ATOM 1543 N N . VAL A 1 197 ? -0.456 -12.618 8.934 1.00 88.69 197 VAL A N 1
ATOM 1544 C CA . VAL A 1 197 ? -0.658 -12.123 7.559 1.00 88.69 197 VAL A CA 1
ATOM 1545 C C . VAL A 1 197 ? -1.823 -11.130 7.483 1.00 88.69 197 VAL A C 1
ATOM 1547 O O . VAL A 1 197 ? -1.714 -10.121 6.798 1.00 88.69 197 VAL A O 1
ATOM 1550 N N . TYR A 1 198 ? -2.931 -11.382 8.181 1.00 87.88 198 TYR A N 1
ATOM 1551 C CA . TYR A 1 198 ? -4.056 -10.447 8.262 1.00 87.88 198 TYR A CA 1
ATOM 1552 C C . TYR A 1 198 ? -3.646 -9.120 8.911 1.00 87.88 198 TYR A C 1
ATOM 1554 O O . TYR A 1 198 ? -3.932 -8.063 8.362 1.00 87.88 198 TYR A O 1
ATOM 1562 N N . LEU A 1 199 ? -2.944 -9.172 10.046 1.00 85.19 199 LEU A N 1
ATOM 1563 C CA . LEU A 1 199 ? -2.499 -7.981 10.774 1.00 85.19 199 LEU A CA 1
ATOM 1564 C C . LEU A 1 199 ? -1.414 -7.200 10.016 1.00 85.19 199 LEU A C 1
ATOM 1566 O O . LEU A 1 199 ? -1.461 -5.976 9.997 1.00 85.19 199 LEU A O 1
ATOM 1570 N N . ASP A 1 200 ? -0.481 -7.895 9.359 1.00 83.44 200 ASP A N 1
ATOM 1571 C CA . ASP A 1 200 ? 0.557 -7.291 8.513 1.00 83.44 200 ASP A CA 1
ATOM 1572 C C . ASP A 1 200 ? -0.059 -6.557 7.307 1.00 83.44 200 ASP A C 1
ATOM 1574 O O . ASP A 1 200 ? 0.511 -5.587 6.823 1.00 83.44 200 ASP A O 1
ATOM 1578 N N . ASN A 1 201 ? -1.233 -7.000 6.843 1.00 78.19 201 ASN A N 1
ATOM 1579 C CA . ASN A 1 201 ? -2.020 -6.354 5.789 1.00 78.19 201 ASN A CA 1
ATOM 1580 C C . ASN A 1 201 ? -3.072 -5.379 6.363 1.00 78.19 201 ASN A C 1
ATOM 1582 O O . ASN A 1 201 ? -4.179 -5.291 5.832 1.00 78.19 201 ASN A O 1
ATOM 1586 N N . GLN A 1 202 ? -2.757 -4.701 7.475 1.00 76.25 202 GLN A N 1
ATOM 1587 C CA . GLN A 1 202 ? -3.602 -3.683 8.130 1.00 76.25 202 GLN A CA 1
ATOM 1588 C C . GLN A 1 202 ? -5.002 -4.173 8.555 1.00 76.25 202 GLN A C 1
ATOM 1590 O O . GLN A 1 202 ? -5.946 -3.399 8.731 1.00 76.25 202 GLN A O 1
ATOM 1595 N N . GLY A 1 203 ? -5.164 -5.479 8.766 1.00 81.12 203 GLY A N 1
ATOM 1596 C CA . GLY A 1 203 ? -6.416 -6.054 9.230 1.00 81.12 203 GLY A CA 1
ATOM 1597 C C . GLY A 1 203 ? -6.831 -5.526 10.610 1.00 81.12 203 GLY A C 1
ATOM 1598 O O . GLY A 1 203 ? -6.064 -5.568 11.574 1.00 81.12 203 GLY A O 1
ATOM 1599 N N . ARG A 1 204 ? -8.083 -5.071 10.739 1.00 86.50 204 ARG A N 1
ATOM 1600 C CA . ARG A 1 204 ? -8.634 -4.557 12.005 1.00 86.50 204 ARG A CA 1
ATOM 1601 C C . ARG A 1 204 ? -9.078 -5.683 12.940 1.00 86.50 204 ARG A C 1
ATOM 1603 O O . ARG A 1 204 ? -9.603 -6.711 12.506 1.00 86.50 204 ARG A O 1
ATOM 1610 N N . LEU A 1 205 ? -8.880 -5.472 14.242 1.00 88.19 205 LEU A N 1
ATOM 1611 C CA . LEU A 1 205 ? -9.397 -6.346 15.297 1.00 88.19 205 LEU A CA 1
ATOM 1612 C C . LEU A 1 205 ? -10.880 -6.075 15.564 1.00 88.19 205 LEU A C 1
ATOM 1614 O O . LEU A 1 205 ? -11.380 -4.976 15.339 1.00 88.19 205 LEU A O 1
ATOM 1618 N N . ALA A 1 206 ? -11.539 -7.072 16.150 1.00 90.00 206 ALA A N 1
ATOM 1619 C CA . ALA A 1 206 ? -12.963 -7.083 16.457 1.00 90.00 206 ALA A CA 1
ATOM 1620 C C . ALA A 1 206 ? -13.856 -6.854 15.231 1.00 90.00 206 ALA A C 1
ATOM 1622 O O . ALA A 1 206 ? -14.911 -6.233 15.319 1.00 90.00 206 ALA A O 1
ATOM 1623 N N . GLU A 1 207 ? -13.455 -7.417 14.096 1.00 88.56 207 GLU A N 1
ATOM 1624 C CA . GLU A 1 207 ? -14.295 -7.485 12.906 1.00 88.56 207 GLU A CA 1
ATOM 1625 C C . GLU A 1 207 ? -15.095 -8.792 12.866 1.00 88.56 207 GLU A C 1
ATOM 1627 O O . GLU A 1 207 ? -14.867 -9.733 13.636 1.00 88.56 207 GLU A O 1
ATOM 1632 N N . SER A 1 208 ? -16.067 -8.864 11.958 1.00 89.75 208 SER A N 1
ATOM 1633 C CA . SER A 1 208 ? -16.852 -10.087 11.776 1.00 89.75 208 SER A CA 1
ATOM 1634 C C . SER A 1 208 ? -15.991 -11.259 11.279 1.00 89.75 208 SER A C 1
ATOM 1636 O O . SER A 1 208 ? -15.012 -11.080 10.553 1.00 89.75 208 SER A O 1
ATOM 1638 N N . VAL A 1 209 ? -16.419 -12.492 11.576 1.00 88.88 209 VAL A N 1
ATOM 1639 C CA . VAL A 1 209 ? -15.804 -13.732 11.052 1.00 88.88 209 VAL A CA 1
ATOM 1640 C C . VAL A 1 209 ? -15.655 -13.694 9.529 1.00 88.88 209 VAL A C 1
ATOM 1642 O O . VAL A 1 209 ? -14.659 -14.164 8.990 1.00 88.88 209 VAL A O 1
ATOM 1645 N N . LYS A 1 210 ? -16.628 -13.105 8.826 1.00 86.25 210 LYS A N 1
ATOM 1646 C CA . LYS A 1 210 ? -16.603 -12.986 7.366 1.00 86.25 210 LYS A CA 1
ATOM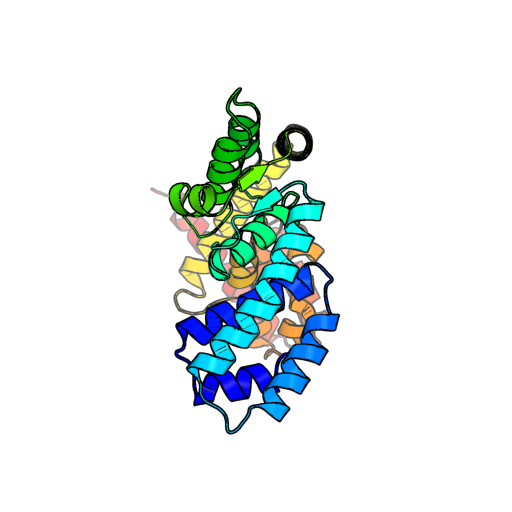 1647 C C . LYS A 1 210 ? -15.449 -12.103 6.880 1.00 86.25 210 LYS A C 1
ATOM 1649 O O . LYS A 1 210 ? -14.892 -12.387 5.831 1.00 86.25 210 LYS A O 1
ATOM 1654 N N . ILE A 1 211 ? -15.104 -11.052 7.618 1.00 84.19 211 ILE A N 1
ATOM 1655 C CA . ILE A 1 211 ? -14.014 -10.140 7.247 1.00 84.19 211 ILE A CA 1
ATOM 1656 C C . ILE A 1 211 ? -12.662 -10.783 7.558 1.00 84.19 211 ILE A C 1
ATOM 1658 O O . ILE A 1 211 ? -11.775 -10.754 6.718 1.00 84.19 211 ILE A O 1
ATOM 1662 N N . ILE A 1 212 ? -12.518 -11.413 8.727 1.00 90.31 212 ILE A N 1
ATOM 1663 C CA . ILE A 1 212 ? -11.213 -11.923 9.171 1.00 90.31 212 ILE A CA 1
ATOM 1664 C C . ILE A 1 212 ? -10.898 -13.312 8.602 1.00 90.31 212 ILE A C 1
ATOM 1666 O O . ILE A 1 212 ? -9.774 -13.566 8.187 1.00 90.31 212 ILE A O 1
ATOM 1670 N N . VAL A 1 213 ? -11.861 -14.237 8.584 1.00 90.19 213 VAL A N 1
ATOM 1671 C CA . VAL A 1 213 ? -11.595 -15.655 8.273 1.00 90.19 213 VAL A CA 1
ATOM 1672 C C . VAL A 1 213 ? -11.745 -15.963 6.786 1.00 90.19 213 VAL A C 1
ATOM 1674 O O . VAL A 1 213 ? -10.928 -16.681 6.212 1.00 90.19 213 VAL A O 1
ATOM 1677 N N . PHE A 1 214 ? -12.795 -15.451 6.138 1.00 88.62 214 PHE A N 1
ATOM 1678 C CA . PHE A 1 214 ? -13.144 -15.886 4.780 1.00 88.62 214 PHE A CA 1
ATOM 1679 C C . PHE A 1 214 ? -12.122 -15.503 3.696 1.00 88.62 214 PHE A C 1
ATOM 1681 O O . PHE A 1 214 ? -11.982 -16.302 2.768 1.00 88.62 214 PHE A O 1
ATOM 1688 N N . PRO A 1 215 ? -11.361 -14.390 3.784 1.00 90.75 215 PRO A N 1
ATOM 1689 C CA . PRO A 1 215 ? -10.279 -14.123 2.831 1.00 90.75 215 PRO A CA 1
ATOM 1690 C C . PRO A 1 215 ? -9.246 -15.255 2.750 1.00 90.75 215 PRO A C 1
ATOM 1692 O O . PRO A 1 215 ? -8.646 -15.480 1.702 1.00 90.75 215 PRO A O 1
ATOM 1695 N N . PHE A 1 216 ? -9.089 -16.022 3.830 1.00 93.38 216 PHE A N 1
ATOM 1696 C CA . PHE A 1 216 ? -8.157 -17.141 3.903 1.00 93.38 216 PHE A CA 1
ATOM 1697 C C . PHE A 1 216 ? -8.804 -18.506 3.649 1.00 93.38 216 PHE A C 1
ATOM 1699 O O . PHE A 1 216 ? -8.123 -19.523 3.746 1.00 93.38 216 PHE A O 1
ATOM 1706 N N . TYR A 1 217 ? -10.091 -18.573 3.291 1.00 89.31 217 TYR A N 1
ATOM 1707 C CA . TYR A 1 217 ? -10.828 -19.839 3.183 1.00 89.31 217 TYR A CA 1
ATOM 1708 C C . TYR A 1 217 ? -10.156 -20.853 2.242 1.00 89.31 217 TYR A C 1
ATOM 1710 O O . TYR A 1 217 ? -9.999 -22.022 2.587 1.00 89.31 217 TYR A O 1
ATOM 1718 N N . HIS A 1 218 ? -9.679 -20.405 1.076 1.00 87.38 218 HIS A N 1
ATOM 1719 C CA . HIS A 1 218 ? -8.957 -21.275 0.143 1.00 87.38 218 HIS A CA 1
ATOM 1720 C C . HIS A 1 218 ? -7.620 -21.779 0.698 1.00 87.38 218 HIS A C 1
ATOM 1722 O O . HIS A 1 218 ? -7.249 -22.920 0.432 1.00 87.38 218 HIS A O 1
ATOM 1728 N N . GLN A 1 219 ? -6.912 -20.956 1.477 1.00 91.50 219 GLN A N 1
ATOM 1729 C CA . GLN A 1 219 ? -5.664 -21.361 2.124 1.00 91.50 219 GLN A CA 1
ATOM 1730 C C . GLN A 1 219 ? -5.945 -22.383 3.228 1.00 91.50 219 GLN A C 1
ATOM 1732 O O . GLN A 1 219 ? -5.283 -23.413 3.278 1.00 91.50 219 GLN A O 1
ATOM 1737 N N . LEU A 1 220 ? -6.987 -22.157 4.033 1.00 90.56 220 LEU A N 1
ATOM 1738 C CA . LEU A 1 220 ? -7.441 -23.090 5.066 1.00 90.56 220 LEU A CA 1
ATOM 1739 C C . LEU A 1 220 ? -7.850 -24.452 4.480 1.00 90.56 220 LEU A C 1
ATOM 1741 O O . LEU A 1 220 ? -7.498 -25.479 5.048 1.00 90.56 220 LEU A O 1
ATOM 1745 N N . MET A 1 221 ? -8.521 -24.485 3.320 1.00 87.44 221 MET A N 1
ATOM 1746 C CA . MET A 1 221 ? -8.851 -25.741 2.620 1.00 87.44 221 MET A CA 1
ATOM 1747 C C . MET A 1 221 ? -7.622 -26.496 2.097 1.00 87.44 221 MET A C 1
ATOM 1749 O O . MET A 1 221 ? -7.684 -27.707 1.898 1.00 87.44 221 MET A O 1
ATOM 1753 N N . ALA A 1 222 ? -6.523 -25.793 1.819 1.00 88.31 222 ALA A N 1
ATOM 1754 C CA . ALA A 1 222 ? -5.289 -26.399 1.325 1.00 88.31 222 ALA A CA 1
ATOM 1755 C C . ALA A 1 222 ? -4.391 -26.939 2.455 1.00 88.31 222 ALA A C 1
ATOM 1757 O O . ALA A 1 222 ? -3.414 -27.640 2.181 1.00 88.31 222 ALA A O 1
ATOM 1758 N N . MET A 1 223 ? -4.697 -26.608 3.712 1.00 89.00 223 MET A N 1
ATOM 1759 C CA . MET A 1 223 ? -3.952 -27.039 4.894 1.00 89.00 223 MET A CA 1
ATOM 1760 C C . MET A 1 223 ? -4.422 -28.409 5.396 1.00 89.00 223 MET A C 1
ATOM 1762 O O . MET A 1 223 ? -5.539 -28.851 5.131 1.00 89.00 223 MET A O 1
ATOM 1766 N N . SER A 1 224 ? -3.577 -29.084 6.180 1.00 86.75 224 SER A N 1
ATOM 1767 C CA . SER A 1 224 ? -4.042 -30.233 6.970 1.00 86.75 224 SER A CA 1
ATOM 1768 C C . SER A 1 224 ? -5.089 -29.784 7.999 1.00 86.75 224 SER A C 1
ATOM 1770 O O . SER A 1 224 ? -5.008 -28.663 8.497 1.00 86.75 224 SER A O 1
ATOM 1772 N N . HIS A 1 225 ? -6.040 -30.650 8.377 1.00 82.06 225 HIS A N 1
ATOM 1773 C CA . HIS A 1 225 ? -7.066 -30.301 9.378 1.00 82.06 225 HIS A CA 1
ATOM 1774 C C . HIS A 1 225 ? -6.464 -29.800 10.698 1.00 82.06 225 HIS A C 1
ATOM 1776 O O . HIS A 1 225 ? -7.028 -28.921 11.344 1.00 82.06 225 HIS A O 1
ATOM 1782 N N . GLU A 1 226 ? -5.308 -30.342 11.086 1.00 80.88 226 GLU A N 1
ATOM 1783 C CA . GLU A 1 226 ? -4.548 -29.903 12.255 1.00 80.88 226 GLU A CA 1
ATOM 1784 C C . GLU A 1 226 ? -4.108 -28.442 12.131 1.00 80.88 226 GLU A C 1
ATOM 1786 O O . GLU A 1 226 ? -4.458 -27.631 12.985 1.00 80.88 226 GLU A O 1
ATOM 1791 N N . GLN A 1 227 ? -3.421 -28.095 11.042 1.00 85.12 227 GLN A N 1
ATOM 1792 C CA . GLN A 1 227 ? -2.962 -26.727 10.789 1.00 85.12 227 GLN A CA 1
ATOM 1793 C C . GLN A 1 227 ? -4.137 -25.763 10.604 1.00 85.12 227 GLN A C 1
ATOM 1795 O O . GLN A 1 227 ? -4.161 -24.696 11.209 1.00 85.12 227 GLN A O 1
ATOM 1800 N N . ALA A 1 228 ? -5.151 -26.162 9.832 1.00 87.12 228 ALA A N 1
ATOM 1801 C CA . ALA A 1 228 ? -6.343 -25.353 9.609 1.00 87.12 228 ALA A CA 1
ATOM 1802 C C . ALA A 1 228 ? -7.072 -25.043 10.925 1.00 87.12 228 ALA A C 1
ATOM 1804 O O . ALA A 1 228 ? -7.551 -23.929 11.110 1.00 87.12 228 ALA A O 1
ATOM 1805 N N . SER A 1 229 ? -7.127 -25.995 11.864 1.00 84.69 229 SER A N 1
ATOM 1806 C CA . SER A 1 229 ? -7.758 -25.790 13.175 1.00 84.69 229 SER A CA 1
ATOM 1807 C C . SER A 1 229 ? -7.020 -24.752 14.025 1.00 84.69 229 SER A C 1
ATOM 1809 O O . SER A 1 229 ? -7.662 -23.943 14.698 1.00 84.69 229 SER A O 1
ATOM 1811 N N . GLU A 1 230 ? -5.686 -24.761 14.001 1.00 86.31 230 GLU A N 1
ATOM 1812 C CA . GLU A 1 230 ? -4.874 -23.761 14.706 1.00 86.31 230 GLU A CA 1
ATOM 1813 C C . GLU A 1 230 ? -5.027 -22.377 14.073 1.00 86.31 230 GLU A C 1
ATOM 1815 O O . GLU A 1 230 ? -5.287 -21.402 14.777 1.00 86.31 230 GLU A O 1
ATOM 1820 N N . GLU A 1 231 ? -4.980 -22.298 12.744 1.00 90.50 231 GLU A N 1
ATOM 1821 C CA . GLU A 1 231 ? -5.144 -21.039 12.018 1.00 90.50 231 GLU A CA 1
ATOM 1822 C C . GLU A 1 231 ? -6.550 -20.447 12.160 1.00 90.50 231 GLU A C 1
ATOM 1824 O O . GLU A 1 231 ? -6.705 -19.242 12.354 1.00 90.50 231 GLU A O 1
ATOM 1829 N N . ILE A 1 232 ? -7.592 -21.284 12.153 1.00 91.38 232 ILE A N 1
ATOM 1830 C CA . ILE A 1 232 ? -8.960 -20.848 12.454 1.00 91.38 232 ILE A CA 1
ATOM 1831 C C . ILE A 1 232 ? -9.024 -20.242 13.854 1.00 91.38 232 ILE A C 1
ATOM 1833 O O . ILE A 1 232 ? -9.627 -19.187 14.033 1.00 91.38 232 ILE A O 1
ATOM 1837 N N . LEU A 1 233 ? -8.405 -20.873 14.853 1.00 89.06 233 LEU A N 1
ATOM 1838 C CA . LEU A 1 233 ? -8.378 -20.327 16.208 1.00 89.06 233 LEU A CA 1
ATOM 1839 C C . LEU A 1 233 ? -7.615 -19.003 16.287 1.00 89.06 233 LEU A C 1
ATOM 1841 O O . LEU A 1 233 ? -8.078 -18.090 16.976 1.00 89.06 233 LEU A O 1
ATOM 1845 N N . ALA A 1 234 ? -6.496 -18.880 15.570 1.00 90.38 234 ALA A N 1
ATOM 1846 C CA . ALA A 1 234 ? -5.753 -17.631 15.457 1.00 90.38 234 ALA A CA 1
ATOM 1847 C C . ALA A 1 234 ? -6.655 -16.526 14.891 1.00 90.38 234 ALA A C 1
ATOM 1849 O O . ALA A 1 234 ? -6.869 -15.500 15.534 1.00 90.38 234 ALA A O 1
ATOM 1850 N N . LEU A 1 235 ? -7.270 -16.764 13.734 1.00 93.44 235 LEU A N 1
ATOM 1851 C CA . LEU A 1 235 ? -8.131 -15.797 13.057 1.00 93.44 235 LEU A CA 1
ATOM 1852 C C . LEU A 1 235 ? -9.366 -15.439 13.899 1.00 93.44 235 LEU A C 1
ATOM 1854 O O . LEU A 1 235 ? -9.685 -14.264 14.072 1.00 93.44 235 LEU A O 1
ATOM 1858 N N . LEU A 1 236 ? -10.033 -16.422 14.512 1.00 93.50 236 LEU A N 1
ATOM 1859 C CA . LEU A 1 236 ? -11.197 -16.171 15.367 1.00 93.50 236 LEU A CA 1
ATOM 1860 C C . LEU A 1 236 ? -10.857 -15.368 16.626 1.00 93.50 236 LEU A C 1
ATOM 1862 O O . LEU A 1 236 ? -11.712 -14.625 17.113 1.00 93.50 236 LEU A O 1
ATOM 1866 N N . SER A 1 237 ? -9.624 -15.468 17.134 1.00 90.62 237 SER A N 1
ATOM 1867 C CA . SER A 1 237 ? -9.169 -14.684 18.288 1.00 90.62 237 SER A CA 1
ATOM 1868 C C . SER A 1 237 ? -9.198 -13.171 18.030 1.00 90.62 237 SER A C 1
ATOM 1870 O O . SER A 1 237 ? -9.375 -12.396 18.971 1.00 90.62 237 SER A O 1
ATOM 1872 N N . ALA A 1 238 ? -9.113 -12.761 16.761 1.00 92.19 238 ALA A N 1
ATOM 1873 C CA . ALA A 1 238 ? -9.185 -11.370 16.335 1.00 92.19 238 ALA A CA 1
ATOM 1874 C C . ALA A 1 238 ? -10.610 -10.873 16.036 1.00 92.19 238 ALA A C 1
ATOM 1876 O O . ALA A 1 238 ? -10.782 -9.685 15.785 1.00 92.19 238 ALA A O 1
ATOM 1877 N N . THR A 1 239 ? -11.635 -11.733 16.059 1.00 94.06 239 THR A N 1
ATOM 1878 C CA . THR A 1 239 ? -13.016 -11.357 15.683 1.00 94.06 239 THR A CA 1
ATOM 1879 C C . THR A 1 239 ? -13.789 -10.662 16.801 1.00 94.06 239 THR A C 1
ATOM 1881 O O . THR A 1 239 ? -13.386 -10.696 17.959 1.00 94.06 239 THR A O 1
ATOM 1884 N N . ASN A 1 240 ? -14.945 -10.069 16.501 1.00 89.75 240 ASN A N 1
ATOM 1885 C CA . ASN A 1 240 ? -15.883 -9.559 17.513 1.00 89.75 240 ASN A CA 1
ATOM 1886 C C . ASN A 1 240 ? -16.726 -10.640 18.207 1.00 89.75 240 ASN A C 1
ATOM 1888 O O . ASN A 1 240 ? -17.622 -10.305 18.981 1.00 89.75 240 ASN A O 1
ATOM 1892 N N . LEU A 1 241 ? -16.470 -11.928 17.955 1.00 89.94 241 LEU A N 1
ATOM 1893 C CA . LEU A 1 241 ? -17.239 -12.989 18.596 1.00 89.94 241 LEU A CA 1
ATOM 1894 C C . LEU A 1 241 ? -17.064 -12.965 20.121 1.00 89.94 241 LEU A C 1
ATOM 1896 O O . LEU A 1 241 ? -15.922 -12.873 20.590 1.00 89.94 241 LEU A O 1
ATOM 1900 N N . PRO A 1 242 ? -18.152 -13.146 20.894 1.00 85.81 242 PRO A N 1
ATOM 1901 C CA . PRO A 1 242 ? -18.061 -13.423 22.321 1.00 85.81 242 PRO A CA 1
ATOM 1902 C C . PRO A 1 242 ? -17.264 -14.706 22.588 1.00 85.81 242 PRO A C 1
ATOM 1904 O O . PRO A 1 242 ? -17.368 -15.674 21.834 1.00 85.81 242 PRO A O 1
ATOM 1907 N N . ASP A 1 243 ? -16.546 -14.767 23.712 1.00 80.56 243 ASP A N 1
ATOM 1908 C CA . ASP A 1 243 ? -15.707 -15.923 24.080 1.00 80.56 243 ASP A CA 1
ATOM 1909 C C . ASP A 1 243 ? -16.469 -17.261 24.054 1.00 80.56 243 ASP A C 1
ATOM 1911 O O . ASP A 1 243 ? -15.946 -18.278 23.594 1.00 80.56 243 ASP A O 1
ATOM 1915 N N . GLY A 1 244 ? -17.736 -17.257 24.486 1.00 78.69 244 GLY A N 1
ATOM 1916 C CA . GLY A 1 244 ? -18.603 -18.440 24.468 1.00 78.69 244 GLY A CA 1
ATOM 1917 C C . GLY A 1 244 ? -19.007 -18.920 23.067 1.00 78.69 244 GLY A C 1
ATOM 1918 O O . GLY A 1 244 ? -19.484 -20.046 22.924 1.00 78.69 244 GLY A O 1
ATOM 1919 N N . GLU A 1 245 ? -18.819 -18.096 22.035 1.00 85.88 245 GLU A N 1
ATOM 1920 C CA . GLU A 1 245 ? -19.182 -18.403 20.648 1.00 85.88 245 GLU A CA 1
ATOM 1921 C C . GLU A 1 245 ? -17.991 -18.811 19.780 1.00 85.88 245 GLU A C 1
ATOM 1923 O O . GLU A 1 245 ? -18.193 -19.489 18.773 1.00 85.88 245 GLU A O 1
ATOM 1928 N N . ILE A 1 246 ? -16.758 -18.492 20.190 1.00 85.50 246 ILE A N 1
ATOM 1929 C CA . ILE A 1 246 ? -15.534 -18.829 19.443 1.00 85.50 246 ILE A CA 1
ATOM 1930 C C . ILE A 1 246 ? -15.450 -20.333 19.170 1.00 85.50 246 ILE A C 1
ATOM 1932 O O . ILE A 1 246 ? -15.183 -20.732 18.041 1.00 85.50 246 ILE A O 1
ATOM 1936 N N . VAL A 1 247 ? -15.731 -21.171 20.177 1.00 80.06 247 VAL A N 1
ATOM 1937 C CA . VAL A 1 247 ? -15.719 -22.639 20.029 1.00 80.06 247 VAL A CA 1
ATOM 1938 C C . VAL A 1 247 ? -16.683 -23.055 18.923 1.00 80.06 247 VAL A C 1
ATOM 1940 O O . VAL A 1 247 ? -16.313 -23.776 18.006 1.00 80.06 247 VAL A O 1
ATOM 1943 N N . ARG A 1 248 ? -17.926 -22.567 18.991 1.00 82.69 248 ARG A N 1
ATOM 1944 C CA . ARG A 1 248 ? -18.983 -22.934 18.048 1.00 82.69 248 ARG A CA 1
ATOM 1945 C C . ARG A 1 248 ? -18.642 -22.476 16.630 1.00 82.69 248 ARG A C 1
ATOM 1947 O O . ARG A 1 248 ? -18.866 -23.227 15.687 1.00 82.69 248 ARG A O 1
ATOM 1954 N N . ALA A 1 249 ? -18.085 -21.274 16.488 1.00 86.75 249 ALA A N 1
ATOM 1955 C CA . ALA A 1 249 ? -17.637 -20.753 15.204 1.00 86.75 249 ALA A CA 1
ATOM 1956 C C . ALA A 1 249 ? -16.471 -21.572 14.632 1.00 86.75 249 ALA A C 1
ATOM 1958 O O . ALA A 1 249 ? -16.505 -21.929 13.458 1.00 86.75 249 ALA A O 1
ATOM 1959 N N . ALA A 1 250 ? -15.489 -21.935 15.462 1.00 86.62 250 ALA A N 1
ATOM 1960 C CA . ALA A 1 250 ? -14.369 -22.780 15.055 1.00 86.62 250 ALA A CA 1
ATOM 1961 C C . ALA A 1 250 ? -14.850 -24.154 14.574 1.00 86.62 250 ALA A C 1
ATOM 1963 O O . ALA A 1 250 ? -14.433 -24.612 13.516 1.00 86.62 250 ALA A O 1
ATOM 1964 N N . MET A 1 251 ? -15.781 -24.773 15.309 1.00 79.69 251 MET A N 1
ATOM 1965 C CA . MET A 1 251 ? -16.392 -26.049 14.928 1.00 79.69 251 MET A CA 1
ATOM 1966 C C . MET A 1 251 ? -17.094 -25.957 13.572 1.00 79.69 251 MET A C 1
ATOM 1968 O O . MET A 1 251 ? -16.810 -26.754 12.684 1.00 79.69 251 MET A O 1
ATOM 1972 N N . GLY A 1 252 ? -17.954 -24.950 13.389 1.00 84.00 252 GLY A N 1
ATOM 1973 C CA . GLY A 1 252 ? -18.676 -24.765 12.130 1.00 84.00 252 GLY A CA 1
ATOM 1974 C C . GLY A 1 252 ? -17.745 -24.518 10.941 1.00 84.00 252 GLY A C 1
ATOM 1975 O O . GLY A 1 252 ? -18.016 -24.999 9.845 1.00 84.00 252 GLY A O 1
ATOM 1976 N N . LEU A 1 253 ? -16.631 -23.810 11.149 1.00 88.00 253 LEU A N 1
ATOM 1977 C CA . LEU A 1 253 ? -15.628 -23.585 10.108 1.00 88.00 253 LEU A CA 1
ATOM 1978 C C . LEU A 1 253 ? -14.864 -24.867 9.757 1.00 88.00 253 LEU A C 1
ATOM 1980 O O . LEU A 1 253 ? -14.685 -25.145 8.578 1.00 88.00 253 LEU A O 1
ATOM 1984 N N . VAL A 1 254 ? -14.463 -25.678 10.740 1.00 83.06 254 VAL A N 1
ATOM 1985 C CA . VAL A 1 254 ? -13.787 -26.964 10.484 1.00 83.06 254 VAL A CA 1
ATOM 1986 C C . VAL A 1 254 ? -14.704 -27.950 9.756 1.00 83.06 254 VAL A C 1
ATOM 1988 O O . VAL A 1 254 ? -14.272 -28.581 8.792 1.00 83.06 254 VAL A O 1
ATOM 1991 N N . GLU A 1 255 ? -15.978 -28.034 10.150 1.00 81.69 255 GLU A N 1
ATOM 1992 C CA . GLU A 1 255 ? -16.979 -28.852 9.449 1.00 81.69 255 GLU A CA 1
ATOM 1993 C C . GLU A 1 255 ? -17.143 -28.404 7.986 1.00 81.69 255 GLU A C 1
ATOM 1995 O O . GLU A 1 255 ? -17.187 -29.230 7.074 1.00 81.69 255 GLU A O 1
ATOM 2000 N N . GLN A 1 256 ? -17.169 -27.090 7.735 1.00 83.56 256 GLN A N 1
ATOM 2001 C CA . GLN A 1 256 ? -17.255 -26.529 6.381 1.00 83.56 256 GLN A CA 1
ATOM 2002 C C . GLN A 1 256 ? -16.023 -26.806 5.515 1.00 83.56 256 GLN A C 1
ATOM 2004 O O . GLN A 1 256 ? -16.138 -26.785 4.291 1.00 83.56 256 GLN A O 1
ATOM 2009 N N . LEU A 1 257 ? -14.859 -27.057 6.116 1.00 79.75 257 LEU A N 1
ATOM 2010 C CA . LEU A 1 257 ? -13.639 -27.435 5.397 1.00 79.75 257 LEU A CA 1
ATOM 2011 C C . LEU A 1 257 ? -13.585 -28.937 5.062 1.00 79.75 257 LEU A C 1
ATOM 2013 O O . LEU A 1 257 ? -12.597 -29.396 4.498 1.00 79.75 257 LEU A O 1
ATOM 2017 N N . GLY A 1 258 ? -14.635 -29.705 5.377 1.00 71.50 258 GLY A N 1
ATOM 2018 C CA . GLY A 1 258 ? -14.666 -31.155 5.159 1.00 71.50 258 GLY A CA 1
ATOM 2019 C C . GLY A 1 258 ? -13.931 -31.950 6.241 1.00 71.50 258 GLY A C 1
ATOM 2020 O O . GLY A 1 258 ? -13.634 -33.127 6.033 1.00 71.50 258 GLY A O 1
ATOM 2021 N N . GLY A 1 259 ? -13.651 -31.318 7.386 1.00 62.31 259 GLY A N 1
ATOM 2022 C CA . GLY A 1 259 ? -13.087 -31.969 8.559 1.00 62.31 259 GLY A CA 1
ATOM 2023 C C . GLY A 1 259 ? -14.083 -32.929 9.199 1.00 62.31 259 GLY A C 1
ATOM 2024 O O . GLY A 1 259 ? -15.083 -32.495 9.761 1.00 62.31 259 GLY A O 1
ATOM 2025 N N . ASP A 1 260 ? -13.795 -34.225 9.144 1.00 64.81 260 ASP A N 1
ATOM 2026 C CA . ASP A 1 260 ? -14.533 -35.270 9.855 1.00 64.81 260 ASP A CA 1
ATOM 2027 C C . ASP A 1 260 ? -13.663 -35.721 11.030 1.00 64.81 260 ASP A C 1
ATOM 2029 O O . ASP A 1 260 ? -12.811 -36.578 10.840 1.00 64.81 260 ASP A O 1
ATOM 2033 N N . ASP A 1 261 ? -13.731 -35.078 12.203 1.00 58.50 261 ASP A N 1
ATOM 2034 C CA . ASP A 1 261 ? -12.762 -35.415 13.257 1.00 58.50 261 ASP A CA 1
ATOM 2035 C C . ASP A 1 261 ? -13.165 -34.971 14.674 1.00 58.50 261 ASP A C 1
ATOM 2037 O O . ASP A 1 261 ? -12.933 -33.834 15.100 1.00 58.50 261 ASP A O 1
ATOM 2041 N N . GLU A 1 262 ? -13.612 -35.934 15.490 1.00 63.06 262 GLU A N 1
ATOM 2042 C CA . GLU A 1 262 ? -13.558 -35.855 16.963 1.00 63.06 262 GLU A CA 1
ATOM 2043 C C . GLU A 1 262 ? -12.169 -35.397 17.465 1.00 63.06 262 GLU A C 1
ATOM 2045 O O . GLU A 1 262 ? -12.054 -34.768 18.519 1.00 63.06 262 GLU A O 1
ATOM 2050 N N . LEU A 1 263 ? -11.106 -35.669 16.696 1.00 65.00 263 LEU A N 1
ATOM 2051 C CA . LEU A 1 263 ? -9.727 -35.263 16.976 1.00 65.00 263 LEU A CA 1
ATOM 2052 C C . LEU A 1 263 ? -9.487 -33.752 16.822 1.00 65.00 263 LEU A C 1
ATOM 2054 O O . LEU A 1 263 ? -8.864 -33.151 17.700 1.00 65.00 263 LEU A O 1
ATOM 2058 N N . ALA A 1 264 ? -9.985 -33.124 15.754 1.00 64.25 264 ALA A N 1
ATOM 2059 C CA . ALA A 1 264 ? -9.873 -31.681 15.532 1.00 64.25 264 ALA A CA 1
ATOM 2060 C C . ALA A 1 264 ? -10.685 -30.917 16.590 1.00 64.25 264 ALA A C 1
ATOM 2062 O O . ALA A 1 264 ? -10.193 -29.971 17.209 1.00 64.25 264 ALA A O 1
ATOM 2063 N N . LEU A 1 265 ? -11.883 -31.422 16.899 1.00 64.88 265 LEU A N 1
ATOM 2064 C CA . LEU A 1 265 ? -12.749 -30.914 17.965 1.00 64.88 265 LEU A CA 1
ATOM 2065 C C . LEU A 1 265 ? -12.105 -31.020 19.353 1.00 64.88 265 LEU A C 1
ATOM 2067 O O . LEU A 1 265 ? -12.135 -30.063 20.135 1.00 64.88 265 LEU A O 1
ATOM 2071 N N . GLY A 1 266 ? -11.491 -32.166 19.657 1.00 68.75 266 GLY A N 1
ATOM 2072 C CA . GLY A 1 266 ? -10.762 -32.382 20.903 1.00 68.75 266 GLY A CA 1
ATOM 2073 C C . GLY A 1 266 ? -9.586 -31.419 21.066 1.00 68.75 266 GLY A C 1
ATOM 2074 O O . GLY A 1 266 ? -9.353 -30.912 22.164 1.00 68.75 266 GLY A O 1
ATOM 2075 N N . ARG A 1 267 ? -8.883 -31.099 19.973 1.00 70.12 267 ARG A N 1
ATOM 2076 C CA . ARG A 1 267 ? -7.745 -30.167 19.977 1.00 70.12 267 ARG A CA 1
ATOM 2077 C C . ARG A 1 267 ? -8.174 -28.717 20.123 1.00 70.12 267 ARG A C 1
ATOM 2079 O O . ARG A 1 267 ? -7.637 -28.036 20.992 1.00 70.12 267 ARG A O 1
ATOM 2086 N N . ILE A 1 268 ? -9.174 -28.274 19.360 1.00 71.31 268 ILE A N 1
ATOM 2087 C CA . ILE A 1 268 ? -9.751 -26.930 19.502 1.00 71.31 268 ILE A CA 1
ATOM 2088 C C . ILE A 1 268 ? -10.214 -26.713 20.944 1.00 71.31 268 ILE A C 1
ATOM 2090 O O . ILE A 1 268 ? -9.861 -25.717 21.578 1.00 71.31 268 ILE A O 1
ATOM 2094 N N . SER A 1 269 ? -10.925 -27.695 21.501 1.00 70.31 269 SER A N 1
ATOM 2095 C CA . SER A 1 269 ? -11.392 -27.652 22.887 1.00 70.31 269 SER A CA 1
ATOM 2096 C C . SER A 1 269 ? -10.229 -27.614 23.885 1.00 70.31 269 SER A C 1
ATOM 2098 O O . SER A 1 269 ? -10.230 -26.783 24.792 1.00 70.31 269 SER A O 1
ATOM 2100 N N . ALA A 1 270 ? -9.210 -28.465 23.724 1.00 73.06 270 ALA A N 1
ATOM 2101 C CA . ALA A 1 270 ? -8.044 -28.490 24.610 1.00 73.06 270 ALA A CA 1
ATOM 2102 C C . ALA A 1 270 ? -7.262 -27.167 24.584 1.00 73.06 270 ALA A C 1
ATOM 2104 O O . ALA A 1 270 ? -6.870 -26.661 25.638 1.00 73.06 270 ALA A O 1
ATOM 2105 N N . ARG A 1 271 ? -7.088 -26.576 23.398 1.00 73.31 271 ARG A N 1
ATOM 2106 C CA . ARG A 1 271 ? -6.335 -25.333 23.212 1.00 73.31 271 ARG A CA 1
ATOM 2107 C C . ARG A 1 271 ? -7.086 -24.117 23.752 1.00 73.31 271 ARG A C 1
ATOM 2109 O O . ARG A 1 271 ? -6.488 -23.265 24.402 1.00 73.31 271 ARG A O 1
ATOM 2116 N N . LEU A 1 272 ? -8.408 -24.080 23.593 1.00 68.50 272 LEU A N 1
ATOM 2117 C CA . LEU A 1 272 ? -9.259 -23.061 24.214 1.00 68.50 272 LEU A CA 1
ATOM 2118 C C . LEU A 1 272 ? -9.283 -23.175 25.745 1.00 68.50 272 LEU A C 1
ATOM 2120 O O . LEU A 1 272 ? -9.249 -22.162 26.443 1.00 68.50 272 LEU A O 1
ATOM 2124 N N . VAL A 1 273 ? -9.273 -24.393 26.294 1.00 72.19 273 VAL A N 1
ATOM 2125 C CA . VAL A 1 273 ? -9.124 -24.604 27.744 1.00 72.19 273 VAL A CA 1
ATOM 2126 C C . VAL A 1 273 ? -7.781 -24.064 28.244 1.00 72.19 273 VAL A C 1
ATOM 2128 O O . VAL A 1 273 ? -7.724 -23.476 29.323 1.00 72.19 273 VAL A O 1
ATOM 2131 N N . GLU A 1 274 ? -6.704 -24.233 27.482 1.00 71.25 274 GLU A N 1
ATOM 2132 C CA . GLU A 1 274 ? -5.384 -23.694 27.819 1.00 71.25 274 GLU A CA 1
ATOM 2133 C C . GLU A 1 274 ? -5.343 -22.158 27.760 1.00 71.25 274 GLU A C 1
ATOM 2135 O O . GLU A 1 274 ? -4.836 -21.525 28.690 1.00 71.25 274 GLU A O 1
ATOM 2140 N N . LEU A 1 275 ? -5.968 -21.563 26.737 1.00 66.88 275 LEU A N 1
ATOM 2141 C CA . LEU A 1 275 ? -6.150 -20.112 26.609 1.00 66.88 275 LEU A CA 1
ATOM 2142 C C . LEU A 1 275 ? -6.943 -19.523 27.792 1.00 66.88 275 LEU A C 1
ATOM 2144 O O . LEU A 1 275 ? -6.599 -18.448 28.284 1.00 66.88 275 LEU A O 1
ATOM 2148 N N . ASN A 1 276 ? -7.950 -20.246 28.297 1.00 66.06 276 ASN A N 1
ATOM 2149 C CA . ASN A 1 276 ? -8.810 -19.791 29.395 1.00 66.06 276 ASN A CA 1
ATOM 2150 C C . ASN A 1 276 ? -8.234 -20.056 30.799 1.00 66.06 276 ASN A C 1
ATOM 2152 O O . ASN A 1 276 ? -8.473 -19.276 31.720 1.00 66.06 276 ASN A O 1
ATOM 2156 N N . LYS A 1 277 ? -7.436 -21.116 31.002 1.00 63.72 277 LYS A N 1
ATOM 2157 C CA . LYS A 1 277 ? -6.850 -21.449 32.319 1.00 63.72 277 LYS A CA 1
ATOM 215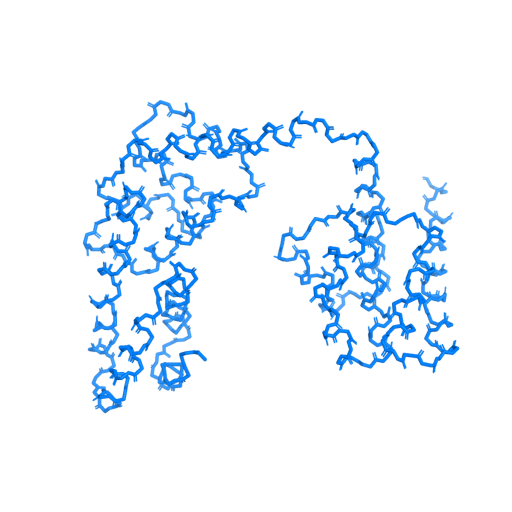8 C C . LYS A 1 277 ? -5.893 -20.379 32.857 1.00 63.72 277 LYS A C 1
ATOM 2160 O O . LYS A 1 277 ? -5.807 -20.221 34.072 1.00 63.72 277 LYS A O 1
ATOM 2165 N N . LYS A 1 278 ? -5.205 -19.628 31.989 1.00 52.97 278 LYS A N 1
ATOM 2166 C CA . LYS A 1 278 ? -4.297 -18.539 32.404 1.00 52.97 278 LYS A CA 1
ATOM 2167 C C . LYS A 1 278 ? -5.009 -17.250 32.837 1.00 52.97 278 LYS A C 1
ATOM 2169 O O . LYS A 1 278 ? -4.369 -16.398 33.446 1.00 52.97 278 LYS A O 1
ATOM 2174 N N . VAL A 1 279 ? -6.314 -17.114 32.584 1.00 49.22 279 VAL A N 1
ATOM 2175 C CA . VAL A 1 279 ? -7.110 -15.975 33.081 1.00 49.22 279 VAL A CA 1
ATOM 2176 C C . VAL A 1 279 ? -7.258 -16.060 34.601 1.00 49.22 279 VAL A C 1
ATOM 2178 O O . VAL A 1 279 ? -7.026 -15.088 35.308 1.00 49.22 279 VAL A O 1
ATOM 2181 N N . ILE A 1 280 ? -7.503 -17.266 35.118 1.00 42.12 280 ILE A N 1
ATOM 2182 C CA . ILE A 1 280 ? -7.739 -17.507 36.550 1.00 42.12 280 ILE A CA 1
ATOM 2183 C C . ILE A 1 280 ? -6.447 -17.361 37.379 1.00 42.12 280 ILE A C 1
ATOM 2185 O O . ILE A 1 280 ? -6.507 -17.050 38.564 1.00 42.12 280 ILE A O 1
ATOM 2189 N N . SER A 1 281 ? -5.265 -17.553 36.781 1.00 45.06 281 SER A N 1
ATOM 2190 C CA . SER A 1 281 ? -3.984 -17.398 37.488 1.00 45.06 281 SER A CA 1
ATOM 2191 C C . SER A 1 281 ? -3.455 -15.959 37.544 1.00 45.06 281 SER A C 1
ATOM 2193 O O . SER A 1 281 ? -2.581 -15.694 38.362 1.00 45.06 281 SER A O 1
ATOM 2195 N N . ASN A 1 282 ? -3.956 -15.048 36.699 1.00 43.03 282 ASN A N 1
ATOM 2196 C CA . ASN A 1 282 ? -3.500 -13.651 36.641 1.00 43.03 282 ASN A CA 1
ATOM 2197 C C . ASN A 1 282 ? -4.433 -12.655 37.356 1.00 43.03 282 ASN A C 1
ATOM 2199 O O . ASN A 1 282 ? -4.036 -11.515 37.552 1.00 43.03 282 ASN A O 1
ATOM 2203 N N . GLU A 1 283 ? -5.621 -13.069 37.808 1.00 39.78 283 GLU A N 1
ATOM 2204 C CA . GLU A 1 283 ? -6.505 -12.253 38.669 1.00 39.78 283 GLU A CA 1
ATOM 2205 C C . GLU A 1 283 ? -6.174 -12.384 40.176 1.00 39.78 283 GLU A C 1
ATOM 2207 O O . GLU A 1 283 ? -6.971 -12.016 41.038 1.00 39.78 283 GLU A O 1
ATOM 2212 N N . GLY A 1 284 ? -4.999 -12.931 40.510 1.00 43.09 284 GLY A N 1
ATOM 2213 C CA . GLY A 1 284 ? -4.575 -13.253 41.877 1.00 43.09 284 GLY A CA 1
ATOM 2214 C C . GLY A 1 284 ? -3.230 -12.665 42.316 1.00 43.09 284 GLY A C 1
ATOM 2215 O O . GLY A 1 284 ? -2.596 -13.264 43.187 1.00 43.09 284 GLY A O 1
ATOM 2216 N N . VAL A 1 285 ? -2.781 -11.545 41.733 1.00 35.78 285 VAL A N 1
ATOM 2217 C CA . VAL A 1 285 ? -1.616 -10.761 42.199 1.00 35.78 285 VAL A CA 1
ATOM 2218 C C . VAL A 1 285 ? -1.939 -9.275 42.178 1.00 35.78 285 VAL A C 1
ATOM 2220 O O . VAL A 1 285 ? -2.434 -8.809 41.131 1.00 35.78 285 VAL A O 1
#

Radius of gyration: 24.27 Å; chains: 1; bounding box: 44×63×70 Å